Protein AF-A0A2E0LJE9-F1 (afdb_monomer)

Secondary structure (DSSP, 8-state):
-------------------------PPPHHHHHHHHHHHHHHHHHHHHHHHHHHTT---SS-HHHHHHHHHHHHHHHHTTT--HHHHHHHHHHHHHHHHHHHHHHHHHSTTPPP-TTSSSPPHHHHHHHHHHHHHHH-TTTTGGGTTSSSS-HHHHTTHHHHHHHHHHHHHHHHHHHSPPTT--S-S------PPPPP-------

Mean predicted aligned error: 11.81 Å

Foldseek 3Di:
DDDDDDDDDDDDDDPPPPPPPPPPPDDDPLRVLLVVLQVQLVVQLVVLVVLCVVVVPDDPDQSSVLSNLRSLLVVCVVVDPDAPVVLVSSLCSNQVVLVVCVVCVCVVVVNDDDPCPDSDHRSLVSQLLSVLLSCLSPVPRVVVVECDPSHDPVSNVCSVVSNVVSNVVSVVSCVPPNDDDPDPPPDDDDDDDDDDDDPPPPPDD

Nearest PDB structures (foldseek):
  9c7v-assembly1_C  TM=4.597E-01  e=8.910E-01  Homo sapiens

Radius of gyration: 24.96 Å; Cα contacts (8 Å, |Δi|>4): 137; chains: 1; bounding box: 80×53×62 Å

pLDDT: mean 83.07, std 18.63, range [36.03, 98.62]

Structure (mmCIF, N/CA/C/O backbone):
data_AF-A0A2E0LJE9-F1
#
_entry.id   AF-A0A2E0LJE9-F1
#
loop_
_atom_site.group_PDB
_atom_site.id
_atom_site.type_symbol
_atom_site.label_atom_id
_atom_site.label_alt_id
_atom_site.label_comp_id
_atom_site.label_asym_id
_atom_site.label_entity_id
_atom_site.label_seq_id
_atom_site.pdbx_PDB_ins_code
_atom_site.Cartn_x
_atom_site.Cartn_y
_atom_site.Cartn_z
_atom_site.occupancy
_atom_site.B_iso_or_equiv
_atom_site.auth_seq_id
_atom_site.auth_comp_id
_atom_site.auth_asym_id
_atom_site.auth_atom_id
_atom_site.pdbx_PDB_model_num
ATOM 1 N N . MET A 1 1 ? 53.745 -26.396 -33.686 1.00 37.09 1 MET A N 1
ATOM 2 C CA . MET A 1 1 ? 55.173 -26.706 -33.452 1.00 37.09 1 MET A CA 1
ATOM 3 C C . MET A 1 1 ? 55.672 -25.819 -32.311 1.00 37.09 1 MET A C 1
ATOM 5 O O . MET A 1 1 ? 55.373 -24.635 -32.319 1.00 37.09 1 MET A O 1
ATOM 9 N N . ARG A 1 2 ? 56.284 -26.448 -31.297 1.00 50.47 2 ARG A N 1
ATOM 10 C CA . ARG A 1 2 ? 56.885 -25.925 -30.036 1.00 50.47 2 ARG A CA 1
ATOM 11 C C . ARG A 1 2 ? 58.166 -25.090 -30.310 1.00 50.47 2 ARG A C 1
ATOM 13 O O . ARG A 1 2 ? 58.640 -25.247 -31.435 1.00 50.47 2 ARG A O 1
ATOM 20 N N . PRO A 1 3 ? 58.759 -24.278 -29.384 1.00 50.62 3 PRO A N 1
ATOM 21 C CA . PRO A 1 3 ? 59.095 -24.585 -27.958 1.00 50.62 3 PRO A CA 1
ATOM 22 C C . PRO A 1 3 ? 58.837 -23.440 -26.927 1.00 50.62 3 PRO A C 1
ATOM 24 O O . PRO A 1 3 ? 58.724 -22.286 -27.308 1.00 50.62 3 PRO A O 1
ATOM 27 N N . GLN A 1 4 ? 58.481 -23.695 -25.650 1.00 53.03 4 GLN A N 1
ATOM 28 C CA . GLN A 1 4 ? 59.301 -24.081 -24.461 1.00 53.03 4 GLN A CA 1
ATOM 29 C C . GLN A 1 4 ? 60.416 -23.054 -24.145 1.00 53.03 4 GLN A C 1
ATOM 31 O O . GLN A 1 4 ? 61.220 -22.765 -25.021 1.00 53.03 4 GLN A O 1
ATOM 36 N N . THR A 1 5 ? 60.540 -22.437 -22.954 1.00 44.09 5 THR A N 1
ATOM 37 C CA . THR A 1 5 ? 61.054 -22.992 -21.664 1.00 44.09 5 THR A CA 1
ATOM 38 C C . THR A 1 5 ? 60.962 -21.853 -20.604 1.00 44.09 5 THR A C 1
ATOM 40 O O . THR A 1 5 ? 61.385 -20.746 -20.911 1.00 44.09 5 THR A O 1
ATOM 43 N N . LEU A 1 6 ? 60.185 -21.922 -19.510 1.00 42.50 6 LEU A N 1
ATOM 44 C CA . LEU A 1 6 ? 60.464 -22.470 -18.159 1.00 42.50 6 LEU A CA 1
ATOM 45 C C . LEU A 1 6 ? 61.710 -21.891 -17.438 1.00 42.50 6 LEU A C 1
ATOM 47 O O . LEU A 1 6 ? 62.807 -22.217 -17.868 1.00 42.50 6 LEU A O 1
ATOM 51 N N . LEU A 1 7 ? 61.544 -21.149 -16.319 1.00 40.12 7 LEU A N 1
ATOM 52 C CA . LEU A 1 7 ? 62.205 -21.400 -15.005 1.00 40.12 7 LEU A CA 1
ATOM 53 C C . LEU A 1 7 ? 61.814 -20.355 -13.917 1.00 40.12 7 LEU A C 1
ATOM 55 O O . LEU A 1 7 ? 62.112 -19.178 -14.060 1.00 40.12 7 LEU A O 1
ATOM 59 N N . ILE A 1 8 ? 61.028 -20.768 -12.906 1.00 37.38 8 ILE A N 1
ATOM 60 C CA . ILE A 1 8 ? 61.364 -20.925 -11.459 1.00 37.38 8 ILE A CA 1
ATOM 61 C C . ILE A 1 8 ? 61.384 -19.612 -10.644 1.00 37.38 8 ILE A C 1
ATOM 63 O O . ILE A 1 8 ? 62.218 -18.744 -10.846 1.00 37.38 8 ILE A O 1
ATOM 67 N N . LEU A 1 9 ? 60.359 -19.371 -9.814 1.00 38.16 9 LEU A N 1
ATOM 68 C CA . LEU A 1 9 ? 60.212 -19.780 -8.396 1.00 38.16 9 LEU A CA 1
ATOM 69 C C . LEU A 1 9 ? 61.095 -18.952 -7.440 1.00 38.16 9 LEU A C 1
ATOM 71 O O . LEU A 1 9 ? 62.263 -19.263 -7.228 1.00 38.16 9 LEU A O 1
ATOM 75 N N . VAL A 1 10 ? 60.492 -17.958 -6.782 1.00 43.00 10 VAL A N 1
ATOM 76 C CA . VAL A 1 10 ? 60.994 -17.418 -5.511 1.00 43.00 10 VAL A CA 1
ATOM 77 C C . VAL A 1 10 ? 59.891 -17.557 -4.463 1.00 43.00 10 VAL A C 1
ATOM 79 O O . VAL A 1 10 ? 58.876 -16.870 -4.491 1.00 43.00 10 VAL A O 1
ATOM 82 N N . LEU A 1 11 ? 60.116 -18.562 -3.619 1.00 36.03 11 LEU A N 1
ATOM 83 C CA . LEU A 1 11 ? 59.735 -18.759 -2.222 1.00 36.03 11 LEU A CA 1
ATOM 84 C C . LEU A 1 11 ? 58.616 -17.886 -1.617 1.00 36.03 11 LEU A C 1
ATOM 86 O O . LEU A 1 11 ? 58.816 -16.724 -1.276 1.00 36.03 11 LEU A O 1
ATOM 90 N N . MET A 1 12 ? 57.511 -18.558 -1.279 1.00 45.19 12 MET A N 1
ATOM 91 C CA . MET A 1 12 ? 56.758 -18.310 -0.043 1.00 45.19 12 MET A CA 1
ATOM 92 C C . MET A 1 12 ? 57.635 -18.698 1.162 1.00 45.19 12 MET A C 1
ATOM 94 O O . MET A 1 12 ? 58.250 -19.767 1.143 1.00 45.19 12 MET A O 1
ATOM 98 N N . PRO A 1 13 ? 57.668 -17.879 2.223 1.00 43.94 13 PRO A N 1
ATOM 99 C CA . PRO A 1 13 ? 56.939 -18.302 3.416 1.00 43.94 13 PRO A CA 1
ATOM 100 C C . PRO A 1 13 ? 56.217 -17.127 4.086 1.00 43.94 13 PRO A C 1
ATOM 102 O O . PRO A 1 13 ? 56.804 -16.093 4.389 1.00 43.94 13 PRO A O 1
ATOM 105 N N . GLY A 1 14 ? 54.925 -17.304 4.346 1.00 41.44 14 GLY A N 1
ATOM 106 C CA . GLY A 1 14 ? 54.122 -16.288 5.017 1.00 41.44 14 GLY A CA 1
ATOM 107 C C . GLY A 1 14 ? 52.651 -16.655 5.132 1.00 41.44 14 GLY A C 1
ATOM 108 O O . GLY A 1 14 ? 51.792 -15.805 4.938 1.00 41.44 14 GLY A O 1
ATOM 109 N N . LEU A 1 15 ? 52.349 -17.920 5.442 1.00 49.88 15 LEU A N 1
ATOM 110 C CA . LEU A 1 15 ? 51.082 -18.289 6.074 1.00 49.88 15 LEU A CA 1
ATOM 111 C C . LEU A 1 15 ? 51.067 -17.665 7.477 1.00 49.88 15 LEU A C 1
ATOM 113 O O . LEU A 1 15 ? 51.380 -18.309 8.470 1.00 49.88 15 LEU A O 1
ATOM 117 N N . ALA A 1 16 ? 50.716 -16.387 7.542 1.00 41.59 16 ALA A N 1
ATOM 118 C CA . ALA A 1 16 ? 50.002 -15.839 8.675 1.00 41.59 16 ALA A CA 1
ATOM 119 C C . ALA A 1 16 ? 48.606 -15.529 8.153 1.00 41.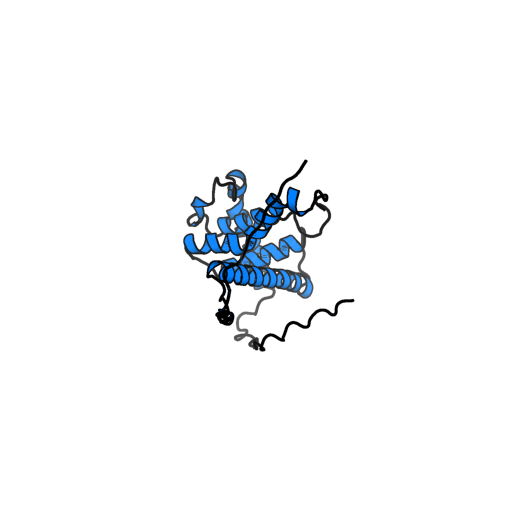59 16 ALA A C 1
ATOM 121 O O . ALA A 1 16 ? 48.376 -14.558 7.433 1.00 41.59 16 ALA A O 1
ATOM 122 N N . LEU A 1 17 ? 47.705 -16.450 8.479 1.00 52.62 17 LEU A N 1
ATOM 123 C CA . LEU A 1 17 ? 46.266 -16.293 8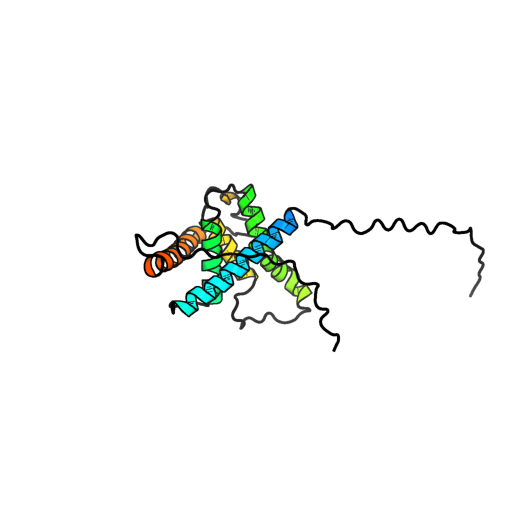.443 1.00 52.62 17 LEU A CA 1
ATOM 124 C C . LEU A 1 17 ? 45.913 -14.998 9.194 1.00 52.62 17 LEU A C 1
ATOM 126 O O . LEU A 1 17 ? 45.679 -14.988 10.395 1.00 52.62 17 LEU A O 1
ATOM 130 N N . GLY A 1 18 ? 45.895 -13.892 8.464 1.00 45.00 18 GLY A N 1
ATOM 131 C CA . GLY A 1 18 ? 45.131 -12.701 8.792 1.00 45.00 18 GLY A CA 1
ATOM 132 C C . GLY A 1 18 ? 43.748 -12.792 8.160 1.00 45.00 18 GLY A C 1
ATOM 133 O O . GLY A 1 18 ? 43.239 -11.792 7.671 1.00 45.00 18 GLY A O 1
ATOM 134 N N . ALA A 1 19 ? 43.151 -13.991 8.127 1.00 47.50 19 ALA A N 1
ATOM 135 C CA . ALA A 1 19 ? 41.704 -14.096 8.101 1.00 47.50 19 ALA A CA 1
ATOM 136 C C . ALA A 1 19 ? 41.249 -13.461 9.412 1.00 47.50 19 ALA A C 1
ATOM 138 O O . ALA A 1 19 ? 41.228 -14.113 10.457 1.00 47.50 19 ALA A O 1
ATOM 139 N N . GLN A 1 20 ? 40.997 -12.150 9.376 1.00 48.66 20 GLN A N 1
ATOM 140 C CA . GLN A 1 20 ? 40.268 -11.517 10.455 1.00 48.66 20 GLN A CA 1
ATOM 141 C C . GLN A 1 20 ? 39.000 -12.356 10.628 1.00 48.66 20 GLN A C 1
ATOM 143 O O . GLN A 1 20 ? 38.322 -12.617 9.627 1.00 48.66 20 GLN A O 1
ATOM 148 N N . PRO A 1 21 ? 38.714 -12.857 11.843 1.00 44.97 21 PRO A N 1
ATOM 149 C CA . PRO A 1 21 ? 37.452 -13.524 12.089 1.00 44.97 21 PRO A CA 1
ATOM 150 C C . PRO A 1 21 ? 36.374 -12.570 11.609 1.00 44.97 21 PRO A C 1
ATOM 152 O O . PRO A 1 21 ? 36.432 -11.384 11.937 1.00 44.97 21 PRO A O 1
ATOM 155 N N . SER A 1 22 ? 35.472 -13.084 10.775 1.00 50.78 22 SER A N 1
ATOM 156 C CA . SER A 1 22 ? 34.300 -12.390 10.271 1.00 50.78 22 SER A CA 1
ATOM 157 C C . SER A 1 22 ? 33.642 -11.648 11.429 1.00 50.78 22 SER A C 1
ATOM 159 O O . SER A 1 22 ? 32.880 -12.228 12.202 1.00 50.78 22 SER A O 1
ATOM 161 N N . GLY A 1 23 ? 33.982 -10.368 11.589 1.00 46.94 23 GLY A N 1
ATOM 162 C CA . GLY A 1 23 ? 33.200 -9.465 12.403 1.00 46.94 23 GLY A CA 1
ATOM 163 C C . GLY A 1 23 ? 31.848 -9.468 11.729 1.00 46.94 23 GLY A C 1
ATOM 164 O O . GLY A 1 23 ? 31.786 -9.243 10.523 1.00 46.94 23 GLY A O 1
ATOM 165 N N . THR A 1 24 ? 30.804 -9.847 12.458 1.00 53.25 24 THR A N 1
ATOM 166 C CA . THR A 1 24 ? 29.419 -9.816 11.991 1.00 53.25 24 THR A CA 1
ATOM 167 C C . THR A 1 24 ? 29.204 -8.530 11.198 1.00 53.25 24 THR A C 1
ATOM 169 O O . THR A 1 24 ? 29.126 -7.457 11.800 1.00 53.25 24 THR A O 1
ATOM 172 N N . ALA A 1 25 ? 29.194 -8.609 9.866 1.00 61.25 25 ALA A N 1
ATOM 173 C CA . ALA A 1 25 ? 28.887 -7.457 9.043 1.00 61.25 25 ALA A CA 1
ATOM 174 C C . ALA A 1 25 ? 27.417 -7.168 9.329 1.00 61.25 25 ALA A C 1
ATOM 176 O O . ALA A 1 25 ? 26.533 -7.909 8.900 1.00 61.25 25 ALA A O 1
ATOM 177 N N . GLY A 1 26 ? 27.171 -6.190 10.200 1.00 80.25 26 GLY A N 1
ATOM 178 C CA . GLY A 1 26 ? 25.824 -5.731 10.480 1.00 80.25 26 GLY A CA 1
ATOM 179 C C . GLY A 1 26 ? 25.177 -5.277 9.176 1.00 80.25 26 GLY A C 1
ATOM 180 O O . GLY A 1 26 ? 25.866 -4.813 8.269 1.00 80.25 26 GLY A O 1
ATOM 181 N N . LEU A 1 27 ? 23.857 -5.419 9.095 1.00 88.31 27 LEU A N 1
ATOM 182 C CA . LEU A 1 27 ? 23.078 -4.921 7.965 1.00 88.31 27 LEU A CA 1
ATOM 183 C C . LEU A 1 27 ? 23.357 -3.427 7.755 1.00 88.31 27 LEU A C 1
ATOM 185 O O . LEU A 1 27 ? 23.380 -2.651 8.716 1.00 88.31 27 LEU A O 1
ATOM 189 N N . THR A 1 28 ? 23.506 -3.011 6.501 1.00 94.75 28 THR A N 1
ATOM 190 C CA . THR A 1 28 ? 23.449 -1.597 6.124 1.00 94.75 28 THR A CA 1
ATOM 191 C C . THR A 1 28 ? 22.084 -1.005 6.489 1.00 94.75 28 THR A C 1
ATOM 193 O O . THR A 1 28 ? 21.098 -1.718 6.687 1.00 94.75 28 THR A O 1
ATOM 196 N N . ALA A 1 29 ? 21.990 0.327 6.553 1.00 91.06 29 ALA A N 1
ATOM 197 C CA . ALA A 1 29 ? 20.714 0.996 6.814 1.00 91.06 29 ALA A CA 1
ATOM 198 C C . ALA A 1 29 ? 19.638 0.626 5.773 1.00 91.06 29 ALA A C 1
ATOM 200 O O . ALA A 1 29 ? 18.480 0.430 6.139 1.00 91.06 29 ALA A O 1
ATOM 201 N N . GLY A 1 30 ? 20.034 0.476 4.503 1.00 92.56 30 GLY A N 1
ATOM 202 C CA . GLY A 1 30 ? 19.148 0.056 3.416 1.00 92.56 30 GLY A CA 1
ATOM 203 C C . GLY A 1 30 ? 18.658 -1.382 3.578 1.00 92.56 30 GLY A C 1
ATOM 204 O O . GLY A 1 30 ? 17.455 -1.617 3.544 1.00 92.56 30 GLY A O 1
ATOM 205 N N . GLU A 1 31 ? 19.554 -2.335 3.848 1.00 93.12 31 GLU A N 1
ATOM 206 C CA . GLU A 1 31 ? 19.175 -3.739 4.083 1.00 93.12 31 GLU A CA 1
ATOM 207 C C . GLU A 1 31 ? 18.283 -3.885 5.321 1.00 93.12 31 GLU A C 1
ATOM 209 O O . GLU A 1 31 ? 17.298 -4.621 5.312 1.00 93.12 31 GLU A O 1
ATOM 214 N N . ALA A 1 32 ? 18.587 -3.147 6.390 1.00 93.81 32 ALA A N 1
ATOM 215 C CA . ALA A 1 32 ? 17.768 -3.145 7.592 1.00 93.81 32 ALA A CA 1
ATOM 216 C C . ALA A 1 32 ? 16.382 -2.522 7.357 1.00 93.81 32 ALA A C 1
ATOM 218 O O . ALA A 1 32 ? 15.420 -2.946 8.000 1.00 93.81 32 ALA A O 1
ATOM 219 N N . LEU A 1 33 ? 16.268 -1.518 6.479 1.00 94.38 33 LEU A N 1
ATOM 220 C CA . LEU A 1 33 ? 14.984 -0.947 6.069 1.00 94.38 33 LEU A CA 1
ATOM 221 C C . LEU A 1 33 ? 14.199 -1.942 5.211 1.00 94.38 33 LEU A C 1
ATOM 223 O O . LEU A 1 33 ? 13.040 -2.195 5.522 1.00 94.38 33 LEU A O 1
ATOM 227 N N . PHE A 1 34 ? 14.839 -2.541 4.204 1.00 94.50 34 PHE A N 1
ATOM 228 C CA . PHE A 1 34 ? 14.251 -3.563 3.337 1.00 94.50 34 PHE A CA 1
ATOM 229 C C . PHE A 1 34 ? 13.677 -4.727 4.146 1.00 94.50 34 PHE A C 1
ATOM 231 O O . PHE A 1 34 ? 12.492 -5.033 4.031 1.00 94.50 34 PHE A O 1
ATOM 238 N N . LEU A 1 35 ? 14.482 -5.323 5.030 1.00 95.06 35 LEU A N 1
ATOM 239 C CA . LEU A 1 35 ? 14.048 -6.452 5.850 1.00 95.06 35 LEU A CA 1
ATOM 240 C C . LEU A 1 35 ? 12.878 -6.078 6.761 1.00 95.06 35 LEU A C 1
ATOM 242 O O . LEU A 1 35 ? 11.899 -6.812 6.831 1.00 95.06 35 LEU A O 1
ATOM 246 N N . ARG A 1 36 ? 12.942 -4.928 7.444 1.00 94.44 36 ARG A N 1
ATOM 247 C CA . ARG A 1 36 ? 11.844 -4.490 8.319 1.00 94.44 36 ARG A CA 1
ATOM 248 C C . ARG A 1 36 ? 10.569 -4.200 7.538 1.00 94.44 36 ARG A C 1
ATOM 250 O O . ARG A 1 36 ? 9.504 -4.591 7.996 1.00 94.44 36 ARG A O 1
ATOM 257 N N . ALA A 1 37 ? 10.678 -3.509 6.407 1.00 95.50 37 ALA A N 1
ATOM 258 C CA . ALA A 1 37 ? 9.537 -3.128 5.588 1.00 95.50 37 ALA A CA 1
ATOM 259 C C . ALA A 1 37 ? 8.822 -4.358 5.013 1.00 95.50 37 ALA A C 1
ATOM 261 O O . ALA A 1 37 ? 7.604 -4.439 5.131 1.00 95.50 37 ALA A O 1
ATOM 262 N N . ASN A 1 38 ? 9.570 -5.331 4.483 1.00 95.69 38 ASN A N 1
ATOM 263 C CA . ASN A 1 38 ? 8.998 -6.568 3.944 1.00 95.69 38 ASN A CA 1
ATOM 264 C C . ASN A 1 38 ? 8.419 -7.460 5.037 1.00 95.69 38 ASN A C 1
ATOM 266 O O . ASN A 1 38 ? 7.297 -7.926 4.898 1.00 95.69 38 ASN A O 1
ATOM 270 N N . VAL A 1 39 ? 9.125 -7.649 6.158 1.00 96.31 39 VAL A N 1
ATOM 271 C CA . VAL A 1 39 ? 8.582 -8.427 7.285 1.00 96.31 39 VAL A CA 1
ATOM 272 C C . VAL A 1 39 ? 7.303 -7.787 7.822 1.00 96.31 39 VAL A C 1
ATOM 274 O O . VAL A 1 39 ? 6.347 -8.495 8.123 1.00 96.31 39 VAL A O 1
ATOM 277 N N . GLU A 1 40 ? 7.264 -6.458 7.934 1.00 96.19 40 GLU A N 1
ATOM 278 C CA . GLU A 1 40 ? 6.063 -5.735 8.352 1.00 96.19 40 GLU A CA 1
ATOM 279 C C . GLU A 1 40 ? 4.923 -5.905 7.339 1.00 96.19 40 GLU A C 1
ATOM 281 O O . GLU A 1 40 ? 3.805 -6.212 7.745 1.00 96.19 40 GLU A O 1
ATOM 286 N N . PHE A 1 41 ? 5.204 -5.752 6.043 1.00 97.44 41 PHE A N 1
ATOM 287 C CA . PHE A 1 41 ? 4.211 -5.929 4.988 1.00 97.44 41 PHE A CA 1
ATOM 288 C C . PHE A 1 41 ? 3.645 -7.352 4.970 1.00 97.44 41 PHE A C 1
ATOM 290 O O . PHE A 1 41 ? 2.434 -7.512 5.082 1.00 97.44 41 PHE A O 1
ATOM 297 N N . THR A 1 42 ? 4.502 -8.377 4.911 1.00 96.81 42 THR A N 1
ATOM 298 C CA . THR A 1 42 ? 4.086 -9.786 4.932 1.00 96.81 42 THR A CA 1
ATOM 299 C C . THR A 1 42 ? 3.276 -10.096 6.182 1.00 96.81 42 THR A C 1
ATOM 301 O O . THR A 1 42 ? 2.203 -10.674 6.082 1.00 96.81 42 THR A O 1
ATOM 304 N N . LEU A 1 43 ? 3.725 -9.656 7.362 1.00 97.44 43 LEU A N 1
ATOM 305 C CA . LEU A 1 43 ? 2.974 -9.880 8.595 1.00 97.44 43 LEU A CA 1
ATOM 306 C C . LEU A 1 43 ? 1.568 -9.275 8.523 1.00 97.44 43 LEU A C 1
ATOM 308 O O . LEU A 1 43 ? 0.604 -9.923 8.920 1.00 97.44 43 LEU A O 1
ATOM 312 N N . PHE A 1 44 ? 1.440 -8.038 8.042 1.00 97.94 44 PHE A N 1
ATOM 313 C CA . PHE A 1 44 ? 0.130 -7.406 7.923 1.00 97.94 44 PHE A CA 1
ATOM 314 C C . PHE A 1 44 ? -0.724 -7.982 6.790 1.00 97.94 44 PHE A C 1
ATOM 316 O O . PHE A 1 44 ? -1.946 -7.937 6.899 1.00 97.94 44 PHE A O 1
ATOM 323 N N . HIS A 1 45 ? -0.113 -8.524 5.738 1.00 98.12 45 HIS A N 1
ATOM 324 C CA . HIS A 1 45 ? -0.802 -9.240 4.668 1.00 98.12 45 HIS A CA 1
ATOM 325 C C . HIS A 1 45 ? -1.421 -10.539 5.206 1.00 98.12 45 HIS A C 1
ATOM 327 O O . HIS A 1 45 ? -2.630 -10.726 5.104 1.00 98.12 45 HIS A O 1
ATOM 333 N N . GLU A 1 46 ? -0.641 -11.358 5.917 1.00 98.00 46 GLU A N 1
ATOM 334 C CA . GLU A 1 46 ? -1.154 -12.572 6.570 1.00 98.00 46 GLU A CA 1
ATOM 335 C C . GLU A 1 46 ? -2.184 -12.250 7.663 1.00 98.00 46 GLU A C 1
ATOM 337 O O . GLU A 1 46 ? -3.183 -12.951 7.827 1.00 98.00 46 GLU A O 1
ATOM 342 N N . LEU A 1 47 ? -1.998 -11.144 8.391 1.00 96.69 47 LEU A N 1
ATOM 343 C CA . LEU A 1 47 ? -3.019 -10.648 9.314 1.00 96.69 47 LEU A CA 1
ATOM 344 C C . LEU A 1 47 ? -4.294 -10.225 8.570 1.00 96.69 47 LEU A C 1
ATOM 346 O O . LEU A 1 47 ? -5.386 -10.378 9.105 1.00 96.69 47 LEU A O 1
ATOM 350 N N . GLY A 1 48 ? -4.164 -9.697 7.354 1.00 97.44 48 GLY A N 1
ATOM 351 C CA . GLY A 1 48 ? -5.281 -9.398 6.465 1.00 97.44 48 GLY A CA 1
ATOM 352 C C . GLY A 1 48 ? -6.103 -10.646 6.157 1.00 97.44 48 GLY A C 1
ATOM 353 O O . GLY A 1 48 ? -7.313 -10.615 6.364 1.00 97.44 48 GLY A O 1
ATOM 354 N N . HIS A 1 49 ? -5.451 -11.746 5.768 1.00 98.12 49 HIS A N 1
ATOM 355 C CA . HIS A 1 49 ? -6.111 -13.046 5.592 1.00 98.12 49 HIS A CA 1
ATOM 356 C C . HIS A 1 49 ? -6.811 -13.510 6.868 1.00 98.12 49 HIS A C 1
ATOM 358 O O . HIS A 1 49 ? -7.998 -13.820 6.838 1.00 98.12 49 HIS A O 1
ATOM 364 N N . MET A 1 50 ? -6.117 -13.464 8.010 1.00 97.00 50 MET A N 1
ATOM 365 C CA . MET A 1 50 ? -6.702 -13.833 9.303 1.00 97.00 50 MET A CA 1
ATOM 366 C C . MET A 1 50 ? -7.949 -12.996 9.631 1.00 97.00 50 MET A C 1
ATOM 368 O O . MET A 1 50 ? -8.957 -13.534 10.066 1.00 97.00 50 MET A O 1
ATOM 372 N N . VAL A 1 51 ? -7.903 -11.677 9.424 1.00 95.44 51 VAL A N 1
ATOM 373 C CA . VAL A 1 51 ? -9.044 -10.779 9.672 1.00 95.44 51 VAL A CA 1
ATOM 374 C C . VAL A 1 51 ? -10.215 -11.087 8.741 1.00 95.44 51 VAL A C 1
ATOM 376 O O . VAL A 1 51 ? -11.362 -10.987 9.170 1.00 95.44 51 VAL A O 1
ATOM 379 N N . ILE A 1 52 ? -9.944 -11.427 7.479 1.00 96.75 52 ILE A N 1
ATOM 380 C CA . ILE A 1 52 ? -10.979 -11.794 6.509 1.00 96.75 52 ILE A CA 1
ATOM 381 C C . ILE A 1 52 ? -11.654 -13.107 6.918 1.00 96.75 52 ILE A C 1
ATOM 383 O O . ILE A 1 52 ? -12.882 -13.150 6.947 1.00 96.75 52 ILE A O 1
ATOM 387 N N . ASP A 1 53 ? -10.868 -14.127 7.264 1.00 97.06 53 ASP A N 1
ATOM 388 C CA . ASP A 1 53 ? -11.356 -15.464 7.618 1.00 97.06 53 ASP A CA 1
ATOM 389 C C . ASP A 1 53 ? -12.113 -15.465 8.959 1.00 97.06 53 ASP A C 1
ATOM 391 O O . ASP A 1 53 ? -13.286 -15.826 9.011 1.00 97.06 53 ASP A O 1
ATOM 395 N N . GLU A 1 54 ? -11.503 -14.947 10.032 1.00 95.62 54 GLU A N 1
ATOM 396 C CA . GLU A 1 54 ? -12.076 -14.981 11.391 1.00 95.62 54 GLU A CA 1
ATOM 397 C C . GLU A 1 54 ? -13.351 -14.136 11.545 1.00 95.62 54 GLU A C 1
ATOM 399 O O . GLU A 1 54 ? -14.192 -14.417 12.400 1.00 95.62 54 GLU A O 1
ATOM 404 N N . LEU A 1 55 ? -13.496 -13.067 10.753 1.00 95.19 55 LEU A N 1
ATOM 405 C CA . LEU A 1 55 ? -14.675 -12.191 10.786 1.00 95.19 55 LEU A CA 1
ATOM 406 C C . LEU A 1 55 ? -15.657 -12.467 9.641 1.00 95.19 55 LEU A C 1
ATOM 408 O O . LEU A 1 55 ? -16.644 -11.736 9.516 1.00 95.19 55 LEU A O 1
ATOM 412 N N . GLU A 1 56 ? -15.376 -13.474 8.807 1.00 95.94 56 GLU A N 1
ATOM 413 C CA . GLU A 1 56 ? -16.149 -13.837 7.614 1.00 95.94 56 GLU A CA 1
ATOM 414 C C . GLU A 1 56 ? -16.447 -12.617 6.717 1.00 95.94 56 GLU A C 1
ATOM 416 O O . GLU A 1 56 ? -17.581 -12.380 6.280 1.00 95.94 56 GLU A O 1
ATOM 421 N N . LEU A 1 57 ? -15.430 -11.780 6.468 1.00 96.62 57 LEU A N 1
ATOM 422 C CA . LEU A 1 57 ? -15.617 -10.534 5.726 1.00 96.62 57 LEU A CA 1
ATOM 423 C C . LEU A 1 57 ? -15.976 -10.814 4.258 1.00 96.62 57 LEU A C 1
ATOM 425 O O . LEU A 1 57 ? -15.279 -11.570 3.581 1.00 96.62 57 LEU A O 1
ATOM 429 N N . PRO A 1 58 ? -17.004 -10.149 3.699 1.00 94.94 58 PRO A N 1
ATOM 430 C CA . PRO A 1 58 ? -17.314 -10.292 2.285 1.00 94.94 58 PRO A CA 1
ATOM 431 C C . PRO A 1 58 ? -16.219 -9.656 1.415 1.00 94.94 58 PRO A C 1
ATOM 433 O O . PRO A 1 58 ? -15.909 -8.468 1.548 1.00 94.94 58 PRO A O 1
ATOM 436 N N . VAL A 1 59 ? -15.690 -10.427 0.461 1.00 95.31 59 VAL A N 1
ATOM 437 C CA . VAL A 1 59 ? -14.670 -9.987 -0.504 1.00 95.31 59 VAL A CA 1
ATOM 438 C C . VAL A 1 59 ? -15.275 -9.934 -1.912 1.00 95.31 59 VAL A C 1
ATOM 440 O O . VAL A 1 59 ? -15.714 -10.943 -2.452 1.00 95.31 59 VAL A O 1
ATOM 443 N N . LEU A 1 60 ? -15.305 -8.744 -2.525 1.00 89.31 60 LEU A N 1
ATOM 444 C CA . LEU A 1 60 ? -15.864 -8.515 -3.873 1.00 89.31 60 LEU A CA 1
ATOM 445 C C . LEU A 1 60 ? -14.799 -8.533 -4.999 1.00 89.31 60 LEU A C 1
ATOM 447 O O . LEU A 1 60 ? -15.084 -8.126 -6.123 1.00 89.31 60 LEU A O 1
ATOM 451 N N . GLY A 1 61 ? -13.578 -8.985 -4.698 1.00 89.62 61 GLY A N 1
ATOM 452 C CA . GLY A 1 61 ? -12.427 -9.089 -5.608 1.00 89.62 61 GLY A CA 1
ATOM 453 C C . GLY A 1 61 ? -11.563 -10.312 -5.273 1.00 89.62 61 GLY A C 1
ATOM 454 O O . GLY A 1 61 ? -12.098 -11.308 -4.793 1.00 89.62 61 GLY A O 1
ATOM 455 N N . THR A 1 62 ? -10.245 -10.256 -5.497 1.00 93.06 62 THR A N 1
ATOM 456 C CA . THR A 1 62 ? -9.345 -11.294 -4.960 1.00 93.06 62 THR A CA 1
ATOM 457 C C . THR A 1 62 ? -9.058 -11.022 -3.483 1.00 93.06 62 THR A C 1
ATOM 459 O O . THR A 1 62 ? -8.970 -9.869 -3.052 1.00 93.06 62 THR A O 1
ATOM 462 N N . GLU A 1 63 ? -8.936 -12.087 -2.694 1.00 96.38 63 GLU A N 1
ATOM 463 C CA . GLU A 1 63 ? -8.599 -11.982 -1.271 1.00 96.38 63 GLU A CA 1
ATOM 464 C C . GLU A 1 63 ? -7.199 -11.395 -1.068 1.00 96.38 63 GLU A C 1
ATOM 466 O O . GLU A 1 63 ? -7.014 -10.528 -0.223 1.00 96.38 63 GLU A O 1
ATOM 471 N N . GLU A 1 64 ? -6.255 -11.769 -1.932 1.00 96.81 64 GLU A N 1
ATOM 472 C CA . GLU A 1 64 ? -4.884 -11.244 -1.963 1.00 96.81 64 GLU A CA 1
ATOM 473 C C . GLU A 1 64 ? -4.844 -9.715 -2.101 1.00 96.81 64 GLU A C 1
ATOM 475 O O . GLU A 1 64 ? -4.135 -9.019 -1.378 1.00 96.81 64 GLU A O 1
ATOM 480 N N . ASP A 1 65 ? -5.674 -9.163 -2.990 1.00 95.88 65 ASP A N 1
ATOM 481 C CA . ASP A 1 65 ? -5.826 -7.718 -3.171 1.00 95.88 65 ASP A CA 1
ATOM 482 C C . ASP A 1 65 ? -6.391 -7.034 -1.917 1.00 95.88 65 ASP A C 1
ATOM 484 O O . ASP A 1 65 ? -6.072 -5.878 -1.618 1.00 95.88 65 ASP A O 1
ATOM 488 N N . ALA A 1 66 ? -7.315 -7.706 -1.225 1.00 96.94 66 ALA A N 1
ATOM 489 C CA . ALA A 1 66 ? -7.900 -7.207 0.010 1.00 96.94 66 ALA A CA 1
ATOM 490 C C . ALA A 1 66 ? -6.864 -7.234 1.145 1.00 96.94 66 ALA A C 1
ATOM 492 O O . ALA A 1 66 ? -6.728 -6.229 1.847 1.00 96.94 66 ALA A O 1
ATOM 493 N N . ALA A 1 67 ? -6.091 -8.316 1.263 1.00 97.88 67 ALA A N 1
ATOM 494 C CA . ALA A 1 67 ? -4.991 -8.467 2.211 1.00 97.88 67 ALA A CA 1
ATOM 495 C C . ALA A 1 67 ? -3.894 -7.408 1.991 1.00 97.88 67 ALA A C 1
ATOM 497 O O . ALA A 1 67 ? -3.541 -6.693 2.932 1.00 97.88 67 ALA A O 1
ATOM 498 N N . ASP A 1 68 ? -3.446 -7.195 0.748 1.00 97.62 68 ASP A N 1
ATOM 499 C CA . ASP A 1 68 ? -2.489 -6.136 0.390 1.00 97.62 68 ASP A CA 1
ATOM 500 C C . ASP A 1 68 ? -3.010 -4.742 0.791 1.00 97.62 68 ASP A C 1
ATOM 502 O O . ASP A 1 68 ? -2.287 -3.934 1.383 1.00 97.62 68 ASP A O 1
ATOM 506 N N . ARG A 1 69 ? -4.291 -4.446 0.520 1.00 97.56 69 ARG A N 1
ATOM 507 C CA . ARG A 1 69 ? -4.916 -3.163 0.895 1.00 97.56 69 ARG A CA 1
ATOM 508 C C . ARG A 1 69 ? -5.000 -2.992 2.410 1.00 97.56 69 ARG A C 1
ATOM 510 O O . ARG A 1 69 ? -4.706 -1.900 2.898 1.00 97.56 69 ARG A O 1
ATOM 517 N N . ILE A 1 70 ? -5.377 -4.033 3.154 1.00 97.56 70 ILE A N 1
ATOM 518 C CA . ILE A 1 70 ? -5.381 -4.007 4.624 1.00 97.56 70 ILE A CA 1
ATOM 519 C C . ILE A 1 70 ? -3.971 -3.700 5.134 1.00 97.56 70 ILE A C 1
ATOM 521 O O . ILE A 1 70 ? -3.805 -2.785 5.948 1.00 97.56 70 ILE A O 1
ATOM 525 N N . ALA A 1 71 ? -2.960 -4.388 4.601 1.00 97.94 71 ALA A N 1
ATOM 526 C CA . ALA A 1 71 ? -1.577 -4.227 5.015 1.00 97.94 71 ALA A CA 1
ATOM 527 C C . ALA A 1 71 ? -1.050 -2.811 4.779 1.00 97.94 71 ALA A C 1
ATOM 529 O O . ALA A 1 71 ? -0.587 -2.149 5.713 1.00 97.94 71 ALA A O 1
ATOM 530 N N . VAL A 1 72 ? -1.195 -2.295 3.557 1.00 97.81 72 VAL A N 1
ATOM 531 C CA . VAL A 1 72 ? -0.724 -0.948 3.209 1.00 97.81 72 VAL A CA 1
ATOM 532 C C . VAL A 1 72 ? -1.436 0.119 4.033 1.00 97.81 72 VAL A C 1
ATOM 534 O O . VAL A 1 72 ? -0.783 1.032 4.539 1.00 97.81 72 VAL A O 1
ATOM 537 N N . ILE A 1 73 ? -2.754 0.012 4.231 1.00 97.94 73 ILE A N 1
ATOM 538 C CA . ILE A 1 73 ? -3.486 0.976 5.061 1.00 97.94 73 ILE A CA 1
ATOM 539 C C . ILE A 1 73 ? -3.008 0.923 6.517 1.00 97.94 73 ILE A C 1
ATOM 541 O O . ILE A 1 73 ? -2.767 1.980 7.103 1.00 97.94 73 ILE A O 1
ATOM 545 N N . ALA A 1 74 ? -2.821 -0.264 7.100 1.00 95.50 74 ALA A N 1
ATOM 546 C CA . ALA A 1 74 ? -2.306 -0.401 8.461 1.00 95.50 74 ALA A CA 1
ATOM 547 C C . ALA A 1 74 ? -0.915 0.239 8.610 1.00 95.50 74 ALA A C 1
ATOM 549 O O . ALA A 1 74 ? -0.677 1.014 9.543 1.00 95.50 74 ALA A O 1
ATOM 550 N N . MET A 1 75 ? -0.012 -0.011 7.659 1.00 95.94 75 MET A N 1
ATOM 551 C CA . MET A 1 75 ? 1.331 0.571 7.656 1.00 95.94 75 MET A CA 1
ATOM 552 C C . MET A 1 75 ? 1.307 2.096 7.468 1.00 95.94 75 MET A C 1
ATOM 554 O O . MET A 1 75 ? 2.015 2.810 8.181 1.00 95.94 75 MET A O 1
ATOM 558 N N . LEU A 1 76 ? 0.460 2.619 6.575 1.00 95.94 76 LEU A N 1
ATOM 559 C CA . LEU A 1 76 ? 0.290 4.061 6.358 1.00 95.94 76 LEU A CA 1
ATOM 560 C C . LEU A 1 76 ? -0.252 4.772 7.603 1.00 95.94 76 LEU A C 1
ATOM 562 O O . LEU A 1 76 ? 0.229 5.848 7.959 1.00 95.94 76 LEU A O 1
ATOM 566 N N . LEU A 1 77 ? -1.207 4.167 8.317 1.00 91.56 77 LEU A N 1
ATOM 567 C 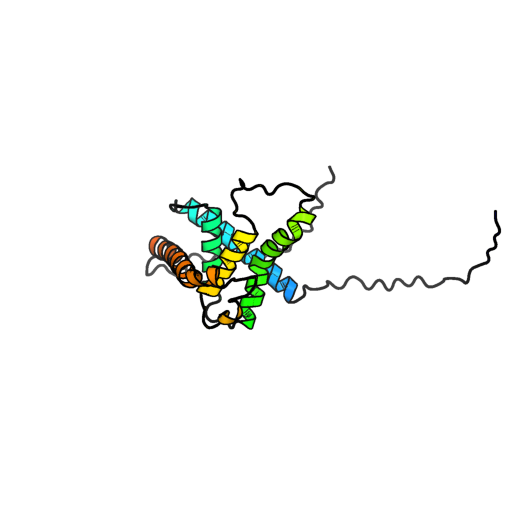CA . LEU A 1 77 ? -1.737 4.731 9.563 1.00 91.56 77 LEU A CA 1
ATOM 568 C C . LEU A 1 77 ? -0.652 4.874 10.642 1.00 91.56 77 LEU A C 1
ATOM 570 O O . LEU A 1 77 ? -0.684 5.835 11.411 1.00 91.56 77 LEU A O 1
ATOM 574 N N . ARG A 1 78 ? 0.341 3.976 10.662 1.00 88.69 78 ARG A N 1
ATOM 575 C CA . ARG A 1 78 ? 1.504 4.047 11.567 1.00 88.69 78 ARG A CA 1
ATOM 576 C C . ARG A 1 78 ? 2.561 5.066 11.133 1.00 88.69 78 ARG A C 1
ATOM 578 O O . ARG A 1 78 ? 3.420 5.423 11.936 1.00 88.69 78 ARG A O 1
ATOM 585 N N . ARG A 1 79 ? 2.506 5.535 9.885 1.00 89.19 79 ARG A N 1
ATOM 586 C CA . ARG A 1 79 ? 3.484 6.441 9.254 1.00 89.19 79 ARG A CA 1
ATOM 587 C C . ARG A 1 79 ? 2.848 7.762 8.820 1.00 89.19 79 ARG A C 1
ATOM 589 O O . ARG A 1 79 ? 3.297 8.398 7.871 1.00 89.19 79 ARG A O 1
ATOM 596 N N . ARG A 1 80 ? 1.787 8.189 9.504 1.00 82.69 80 ARG A N 1
ATOM 597 C CA . ARG A 1 80 ? 1.076 9.421 9.159 1.00 82.69 80 ARG A CA 1
ATOM 598 C C . ARG A 1 80 ? 1.987 10.646 9.310 1.00 82.69 80 ARG A C 1
ATOM 600 O O . ARG A 1 80 ? 2.686 10.767 10.312 1.00 82.69 80 ARG A O 1
ATOM 607 N N . ALA A 1 81 ? 1.911 11.563 8.342 1.00 83.62 81 ALA A N 1
ATOM 608 C CA . ALA A 1 81 ? 2.624 12.845 8.342 1.00 83.62 81 ALA A CA 1
ATOM 609 C C . ALA A 1 81 ? 4.162 12.724 8.416 1.00 83.62 81 ALA A C 1
ATOM 611 O O . ALA A 1 81 ? 4.823 13.533 9.067 1.00 83.62 81 ALA A O 1
ATOM 612 N N . ARG A 1 82 ? 4.737 11.698 7.772 1.00 91.12 82 ARG A N 1
ATOM 613 C CA . ARG A 1 82 ? 6.1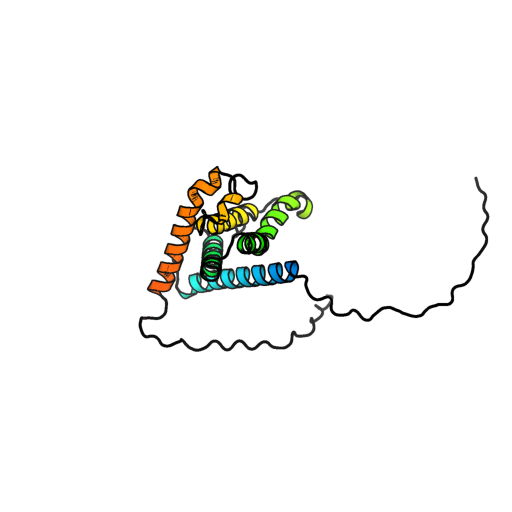89 11.591 7.559 1.00 91.12 82 ARG A CA 1
ATOM 614 C C . ARG A 1 82 ? 6.573 12.300 6.256 1.00 91.12 82 ARG A C 1
ATOM 616 O O . ARG A 1 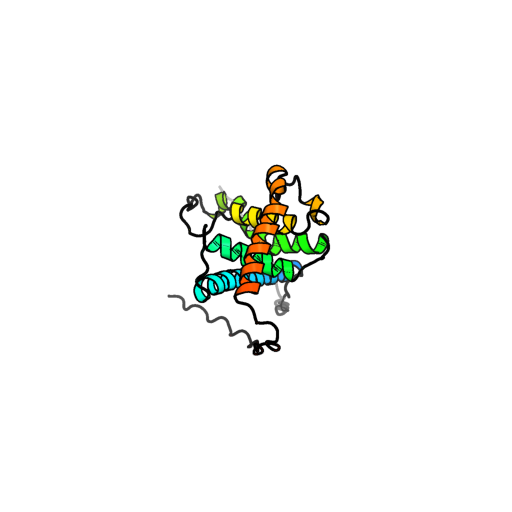82 ? 5.770 12.295 5.324 1.00 91.12 82 ARG A O 1
ATOM 623 N N . PRO A 1 83 ? 7.768 12.902 6.182 1.00 93.12 83 PRO A N 1
ATOM 624 C CA . PRO A 1 83 ? 8.199 13.627 4.995 1.00 93.12 83 PRO A CA 1
ATOM 625 C C . PRO A 1 83 ? 8.545 12.664 3.842 1.00 93.12 83 PRO A C 1
ATOM 627 O O . PRO A 1 83 ? 8.760 11.463 4.055 1.00 93.12 83 PRO A O 1
ATOM 630 N N . ALA A 1 84 ? 8.588 13.181 2.612 1.00 92.75 84 ALA A N 1
ATOM 631 C CA . ALA A 1 84 ? 8.790 12.384 1.399 1.00 92.75 84 ALA A CA 1
ATOM 632 C C . ALA A 1 84 ? 10.109 11.593 1.422 1.00 92.75 84 ALA A C 1
ATOM 634 O O . ALA A 1 84 ? 10.150 10.443 0.984 1.00 92.75 84 ALA A O 1
ATOM 635 N N . GLU A 1 85 ? 11.159 12.170 2.009 1.00 93.75 85 GLU A N 1
ATOM 636 C CA . GLU A 1 85 ? 12.493 11.579 2.149 1.00 93.75 85 GLU A CA 1
ATOM 637 C C . GLU A 1 85 ? 12.493 10.311 3.013 1.00 93.75 85 GLU A C 1
ATOM 639 O O . GLU A 1 85 ? 13.423 9.512 2.936 1.00 93.75 85 GLU A O 1
ATOM 644 N N . GLU A 1 86 ? 11.452 10.099 3.821 1.00 93.69 86 GLU A N 1
ATOM 645 C CA . GLU A 1 86 ? 11.256 8.864 4.579 1.00 93.69 86 GLU A CA 1
ATOM 646 C C . GLU A 1 86 ? 10.276 7.902 3.901 1.00 93.69 86 GLU A C 1
ATOM 648 O O . GLU A 1 86 ? 10.489 6.686 3.916 1.00 93.69 86 GLU A O 1
ATOM 653 N N . ILE A 1 87 ? 9.195 8.426 3.313 1.00 94.69 87 ILE A N 1
ATOM 654 C CA . ILE A 1 87 ? 8.143 7.606 2.700 1.00 94.69 87 ILE A CA 1
ATOM 655 C C . ILE A 1 87 ? 8.619 6.955 1.404 1.00 94.69 87 ILE A C 1
ATOM 657 O O . ILE A 1 87 ? 8.334 5.780 1.188 1.00 94.69 87 ILE A O 1
ATOM 661 N N . ILE A 1 88 ? 9.360 7.674 0.560 1.00 93.75 88 ILE A N 1
ATOM 662 C CA . ILE A 1 88 ? 9.800 7.158 -0.740 1.00 93.75 88 ILE A CA 1
ATOM 663 C C . ILE A 1 88 ? 10.758 5.963 -0.572 1.00 93.75 88 ILE A C 1
ATOM 665 O O . ILE A 1 88 ? 10.477 4.911 -1.149 1.00 93.75 88 ILE A O 1
ATOM 669 N N . PRO A 1 89 ? 11.827 6.024 0.254 1.00 95.50 89 PRO A N 1
ATOM 670 C CA . PRO A 1 89 ? 12.667 4.850 0.500 1.00 95.50 89 PRO A CA 1
ATOM 671 C C . PRO A 1 89 ? 11.899 3.674 1.109 1.00 95.50 89 PRO A C 1
ATOM 673 O O . PRO A 1 89 ? 12.163 2.524 0.765 1.00 95.50 89 PRO A O 1
ATOM 676 N N . TRP A 1 90 ? 10.936 3.943 1.996 1.00 96.06 90 TRP A N 1
ATOM 677 C CA . TRP A 1 90 ? 10.078 2.901 2.558 1.00 96.06 90 TRP A CA 1
ATOM 678 C C . TRP A 1 90 ? 9.174 2.256 1.497 1.00 96.06 90 TRP A C 1
ATOM 680 O O . TRP A 1 90 ? 9.060 1.036 1.476 1.00 96.06 90 TRP A O 1
ATOM 690 N N . LEU A 1 91 ? 8.582 3.037 0.589 1.00 94.88 91 LEU A N 1
ATOM 691 C CA . LEU A 1 91 ? 7.778 2.525 -0.524 1.00 94.88 91 LEU A CA 1
ATOM 692 C C . LEU A 1 91 ? 8.594 1.567 -1.401 1.00 94.88 91 LEU A C 1
ATOM 694 O O . LEU A 1 91 ? 8.140 0.459 -1.682 1.00 94.88 91 LEU A O 1
ATOM 698 N N . PHE A 1 92 ? 9.815 1.956 -1.780 1.00 95.12 92 PHE A N 1
ATOM 699 C CA . PHE A 1 92 ? 10.713 1.067 -2.520 1.00 95.12 92 PHE A CA 1
ATOM 700 C C . PHE A 1 92 ? 11.095 -0.174 -1.718 1.00 95.12 92 PHE A C 1
ATOM 702 O O . PHE A 1 92 ? 11.175 -1.260 -2.283 1.00 95.12 92 PHE A O 1
ATOM 709 N N . ALA A 1 93 ? 11.298 -0.036 -0.409 1.00 96.56 93 ALA A N 1
ATOM 710 C CA . ALA A 1 93 ? 11.571 -1.176 0.451 1.00 96.56 93 ALA A CA 1
ATOM 711 C C . ALA A 1 93 ? 10.393 -2.163 0.498 1.00 96.56 93 ALA A C 1
ATOM 713 O O . ALA A 1 93 ? 10.643 -3.359 0.524 1.00 96.56 93 ALA A O 1
ATOM 714 N N . VAL A 1 94 ? 9.140 -1.690 0.490 1.00 96.00 94 VAL A N 1
ATOM 715 C CA . VAL A 1 94 ? 7.937 -2.544 0.526 1.00 96.00 94 VAL A CA 1
ATOM 716 C C . VAL A 1 94 ? 7.634 -3.199 -0.820 1.00 96.00 94 VAL A C 1
ATOM 718 O O . VAL A 1 94 ? 7.310 -4.377 -0.848 1.00 96.00 94 VAL A O 1
ATOM 721 N N . ALA A 1 95 ? 7.685 -2.442 -1.917 1.00 95.56 95 ALA A N 1
ATOM 722 C CA . ALA A 1 95 ? 7.122 -2.878 -3.199 1.00 95.56 95 ALA A CA 1
ATOM 723 C C . ALA A 1 95 ? 8.150 -2.974 -4.336 1.00 95.56 95 ALA A C 1
ATOM 725 O O . ALA A 1 95 ? 7.849 -3.523 -5.392 1.00 95.56 95 ALA A O 1
ATOM 726 N N . GLY A 1 96 ? 9.358 -2.430 -4.160 1.00 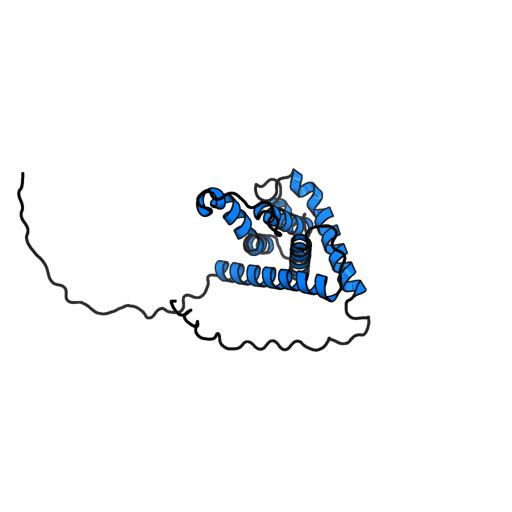93.25 96 GLY A N 1
ATOM 727 C CA . GLY A 1 96 ? 10.353 -2.331 -5.232 1.00 93.25 96 GLY A CA 1
ATOM 728 C C . GLY A 1 96 ? 10.852 -3.683 -5.746 1.00 93.25 96 GLY A C 1
ATOM 729 O O . GLY A 1 96 ? 11.259 -3.772 -6.905 1.00 93.25 96 GLY A O 1
ATOM 730 N N . ASP A 1 97 ? 10.784 -4.733 -4.923 1.00 92.06 97 ASP A N 1
ATOM 731 C CA . ASP A 1 97 ? 11.155 -6.085 -5.350 1.00 92.06 97 ASP A CA 1
ATOM 732 C C . ASP A 1 97 ? 10.191 -6.621 -6.413 1.00 92.06 97 ASP A C 1
ATOM 734 O O . ASP A 1 97 ? 10.648 -7.183 -7.394 1.00 92.06 97 ASP A O 1
ATOM 738 N N . TRP A 1 98 ? 8.891 -6.327 -6.322 1.00 92.50 98 TRP A N 1
ATOM 739 C CA . TRP A 1 98 ? 7.907 -6.725 -7.336 1.00 92.50 98 TRP A CA 1
ATOM 740 C C . TRP A 1 98 ? 8.138 -6.065 -8.694 1.00 92.50 98 TRP A C 1
ATOM 742 O O . TRP A 1 98 ? 8.010 -6.705 -9.736 1.00 92.50 98 TRP A O 1
ATOM 752 N N . TYR A 1 99 ? 8.515 -4.783 -8.692 1.00 91.81 99 TYR A N 1
ATOM 753 C CA . TYR A 1 99 ? 8.922 -4.090 -9.914 1.00 91.81 99 TYR A CA 1
ATOM 754 C C . TYR A 1 99 ? 10.185 -4.727 -10.500 1.00 91.81 99 TYR A C 1
ATOM 756 O O . TYR A 1 99 ? 10.257 -5.036 -11.685 1.00 91.81 99 TYR A O 1
ATOM 764 N N . THR A 1 100 ? 11.175 -4.973 -9.641 1.00 89.62 100 THR A N 1
ATOM 765 C CA . THR A 1 100 ? 12.455 -5.570 -10.031 1.00 89.62 100 THR A CA 1
ATOM 766 C C . THR A 1 100 ? 12.277 -6.993 -10.555 1.00 89.62 100 THR A C 1
ATOM 768 O O . THR A 1 100 ? 12.895 -7.365 -11.548 1.00 89.62 100 THR A O 1
ATOM 771 N N . GLU A 1 101 ? 11.441 -7.800 -9.911 1.00 85.81 101 GLU A N 1
ATOM 772 C CA . GLU A 1 101 ? 11.107 -9.153 -10.337 1.00 85.81 101 GLU A CA 1
ATOM 773 C C . GLU A 1 101 ? 10.413 -9.139 -11.690 1.00 85.81 101 GLU A C 1
ATOM 775 O O . GLU A 1 101 ? 10.786 -9.929 -12.548 1.00 85.81 101 GLU A O 1
ATOM 780 N N . TRP A 1 102 ? 9.470 -8.223 -11.910 1.00 87.06 102 TRP A N 1
ATOM 781 C CA . TRP A 1 102 ? 8.793 -8.090 -13.193 1.00 87.06 102 TRP A CA 1
ATOM 782 C C . TRP A 1 102 ? 9.758 -7.716 -14.325 1.00 87.06 102 TRP A C 1
ATOM 784 O O . TRP A 1 102 ? 9.844 -8.433 -15.321 1.00 87.06 102 TRP A O 1
ATOM 794 N N . GLU A 1 103 ? 10.540 -6.649 -14.146 1.00 85.12 103 GLU A N 1
ATOM 795 C CA . GLU A 1 103 ? 11.476 -6.150 -15.163 1.00 85.12 103 GLU A CA 1
ATOM 796 C C . GLU A 1 103 ? 12.620 -7.135 -15.444 1.00 85.12 103 GLU A C 1
ATOM 798 O O . GLU A 1 103 ? 13.057 -7.306 -16.582 1.00 85.12 103 GLU A O 1
ATOM 803 N N . LEU A 1 104 ? 13.115 -7.828 -14.413 1.00 78.62 104 LEU A N 1
ATOM 804 C CA . LEU A 1 104 ? 14.141 -8.861 -14.580 1.00 78.62 104 LEU A CA 1
ATOM 805 C C . LEU A 1 104 ? 13.547 -10.220 -14.977 1.00 78.62 104 LEU A C 1
ATOM 807 O O . LEU A 1 104 ? 14.295 -11.114 -15.381 1.00 78.62 104 LEU A O 1
ATOM 811 N N . GLY A 1 105 ? 12.233 -10.395 -14.843 1.00 69.06 105 GLY A N 1
ATOM 812 C CA . GLY A 1 105 ? 11.504 -11.657 -14.944 1.00 69.06 105 GLY A CA 1
ATOM 813 C C . GLY A 1 105 ? 11.574 -12.286 -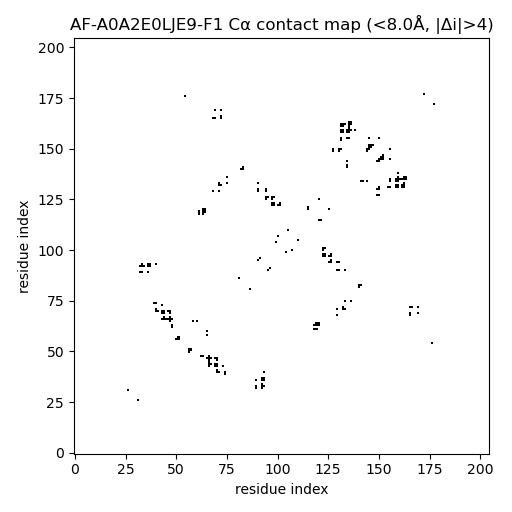16.326 1.00 69.06 105 GLY A C 1
ATOM 814 O O . GLY A 1 105 ? 11.742 -13.501 -16.426 1.00 69.06 105 GLY A O 1
ATOM 815 N N . GLU A 1 106 ? 11.588 -11.487 -17.396 1.00 56.47 106 GLU A N 1
ATOM 816 C CA . GLU A 1 106 ? 11.801 -12.009 -18.756 1.00 56.47 106 GLU A CA 1
ATOM 817 C C . GLU A 1 106 ? 13.143 -12.767 -18.885 1.00 56.47 106 GLU A C 1
ATOM 819 O O . GLU A 1 106 ? 13.242 -13.736 -19.639 1.00 56.47 106 GLU A O 1
ATOM 824 N N . GLY A 1 107 ? 14.156 -12.410 -18.079 1.00 50.09 107 GLY A N 1
ATOM 825 C CA . GLY A 1 107 ? 15.438 -13.122 -17.975 1.00 50.09 107 GLY A CA 1
ATOM 826 C C . GLY A 1 107 ? 15.551 -14.105 -16.797 1.00 50.09 107 GLY A C 1
ATOM 827 O O . GLY A 1 107 ? 16.266 -15.103 -16.901 1.00 50.09 107 GLY A O 1
ATOM 828 N N . ARG A 1 108 ? 14.851 -13.861 -15.679 1.00 55.09 108 ARG A N 1
ATOM 829 C CA . ARG A 1 108 ? 14.901 -14.669 -14.440 1.00 55.09 108 ARG A CA 1
ATOM 830 C C . ARG A 1 108 ? 13.974 -15.878 -14.448 1.00 55.09 108 ARG A C 1
ATOM 832 O O . ARG A 1 108 ? 14.327 -16.902 -13.868 1.00 55.09 108 ARG A O 1
ATOM 839 N N . HIS A 1 109 ? 12.839 -15.801 -15.136 1.00 55.06 109 HIS A N 1
ATOM 840 C CA . HIS A 1 109 ? 11.950 -16.945 -15.328 1.00 55.06 109 HIS A CA 1
ATOM 841 C C . HIS A 1 109 ? 12.476 -17.915 -16.397 1.00 55.06 109 HIS A C 1
ATOM 843 O O . HIS A 1 109 ? 11.813 -18.898 -16.709 1.00 55.06 109 HIS A O 1
ATOM 849 N N . GLY A 1 110 ? 13.658 -17.669 -16.982 1.00 54.66 110 GLY A N 1
ATOM 850 C CA . GLY A 1 110 ? 14.258 -18.557 -17.982 1.00 54.66 110 GLY A CA 1
ATOM 851 C C . GLY A 1 110 ? 13.391 -18.733 -19.234 1.00 54.66 110 GLY A C 1
ATOM 852 O O . GLY A 1 110 ? 13.423 -19.795 -19.852 1.00 54.66 110 GLY A O 1
ATOM 853 N N . GLY A 1 111 ? 12.575 -17.727 -19.572 1.00 61.06 111 GLY A N 1
ATOM 854 C CA . GLY A 1 111 ? 11.565 -17.817 -20.629 1.00 61.06 111 GLY A CA 1
ATOM 855 C C . GLY A 1 111 ? 10.303 -18.604 -20.248 1.00 61.06 111 GLY A C 1
ATOM 856 O O . GLY A 1 111 ? 9.499 -18.911 -21.128 1.00 61.06 111 GLY A O 1
ATOM 857 N N . ALA A 1 112 ? 10.109 -18.955 -18.971 1.00 68.00 112 ALA A N 1
ATOM 858 C CA . ALA A 1 112 ? 8.854 -19.533 -18.505 1.00 68.00 112 ALA A CA 1
ATOM 859 C C . ALA A 1 112 ? 7.714 -18.513 -18.629 1.00 68.00 112 ALA A C 1
ATOM 861 O O . ALA A 1 112 ? 7.881 -17.322 -18.367 1.00 68.00 112 ALA A O 1
ATOM 862 N N . ALA A 1 113 ? 6.546 -19.001 -19.045 1.00 74.44 113 ALA A N 1
ATOM 863 C CA . ALA A 1 113 ? 5.361 -18.175 -19.215 1.00 74.44 113 ALA A CA 1
ATOM 864 C C . ALA A 1 113 ? 4.869 -17.626 -17.869 1.00 74.44 113 ALA A C 1
ATOM 866 O O . ALA A 1 113 ? 4.835 -18.349 -16.872 1.00 74.44 113 ALA A O 1
ATOM 867 N N . ILE A 1 114 ? 4.429 -16.368 -17.871 1.00 79.38 114 ILE A N 1
ATOM 868 C CA . ILE A 1 114 ? 3.816 -15.722 -16.709 1.00 79.38 114 ILE A CA 1
ATOM 869 C C . ILE A 1 114 ? 2.491 -16.442 -16.387 1.00 79.38 114 ILE A C 1
ATOM 871 O O . ILE A 1 114 ? 1.613 -16.522 -17.254 1.00 79.38 114 ILE A O 1
ATOM 875 N N . PRO A 1 115 ? 2.310 -16.981 -15.167 1.00 80.06 115 PRO A N 1
ATOM 876 C CA . PRO A 1 115 ? 1.110 -17.728 -14.812 1.00 80.06 115 PRO A CA 1
ATOM 877 C C . PRO A 1 115 ? -0.036 -16.779 -14.426 1.00 80.06 115 PRO A C 1
ATOM 879 O O . PRO A 1 115 ? -0.317 -16.562 -13.256 1.00 80.06 115 PRO A O 1
ATOM 882 N N . TYR A 1 116 ? -0.756 -16.236 -15.409 1.00 85.44 116 TYR A N 1
ATOM 883 C CA . TYR A 1 116 ? -1.866 -15.285 -15.188 1.00 85.44 116 TYR A CA 1
ATOM 884 C C . TYR A 1 116 ? -3.059 -15.827 -14.369 1.00 85.44 116 TYR A C 1
ATOM 886 O O . TYR A 1 116 ? -3.999 -15.090 -14.092 1.00 85.44 116 TYR A O 1
ATOM 894 N N . TRP A 1 117 ? -3.060 -17.119 -14.031 1.00 85.31 117 TRP A N 1
ATOM 895 C CA . TRP A 1 117 ? -4.110 -17.806 -13.274 1.00 85.31 117 TRP A CA 1
ATOM 896 C C . TRP A 1 117 ? -3.774 -17.992 -11.786 1.00 85.31 117 TRP A C 1
ATOM 898 O O . TRP A 1 117 ? -4.511 -18.692 -11.086 1.00 85.31 117 TRP A O 1
ATOM 908 N N . THR A 1 118 ? -2.648 -17.458 -11.294 1.00 85.38 118 THR A N 1
ATOM 909 C CA . THR A 1 118 ? -2.350 -17.502 -9.856 1.00 85.38 118 THR A CA 1
ATOM 910 C C . THR A 1 118 ? -3.320 -16.624 -9.062 1.00 85.38 118 THR A C 1
ATOM 912 O O . THR A 1 118 ? -4.042 -15.792 -9.607 1.00 85.38 118 THR A O 1
ATOM 915 N N . ARG A 1 119 ? -3.381 -16.859 -7.744 1.00 83.81 119 ARG A N 1
ATOM 916 C CA . ARG A 1 119 ? -4.262 -16.107 -6.836 1.00 83.81 119 ARG A CA 1
ATOM 917 C C . ARG A 1 119 ? -3.784 -14.672 -6.609 1.00 83.81 119 ARG A C 1
ATOM 919 O O . ARG A 1 119 ? -4.618 -13.788 -6.422 1.00 83.81 119 ARG A O 1
ATOM 926 N N . HIS A 1 120 ? -2.470 -14.449 -6.644 1.00 83.81 120 HIS A N 1
ATOM 927 C CA . HIS A 1 120 ? -1.903 -13.109 -6.559 1.00 83.81 120 HIS A CA 1
ATOM 928 C C . HIS A 1 120 ? -2.042 -12.376 -7.899 1.00 83.81 120 HIS A C 1
ATOM 930 O O . HIS A 1 120 ? -1.937 -13.005 -8.956 1.00 83.81 120 HIS A O 1
ATOM 936 N N . PRO A 1 121 ? -2.232 -11.045 -7.880 1.00 86.38 121 PRO A N 1
ATOM 937 C CA . PRO A 1 121 ? -2.072 -10.230 -9.076 1.00 86.38 121 PRO A CA 1
ATOM 938 C C . PRO A 1 121 ? -0.651 -10.341 -9.629 1.00 86.38 121 PRO A C 1
ATOM 940 O O . PRO A 1 121 ? 0.270 -10.790 -8.948 1.00 86.38 121 PRO A O 1
ATOM 943 N N . LEU A 1 122 ? -0.455 -9.849 -10.851 1.00 91.19 122 LEU A N 1
ATOM 944 C CA . LEU A 1 122 ? 0.891 -9.700 -11.397 1.00 91.19 122 LEU A CA 1
ATOM 945 C C . LEU A 1 122 ? 1.724 -8.786 -10.497 1.00 91.19 122 LEU A C 1
ATOM 947 O O . LEU A 1 122 ? 1.223 -7.757 -10.044 1.00 91.19 122 LEU A O 1
ATOM 951 N N . GLU A 1 123 ? 3.001 -9.109 -10.302 1.00 91.25 123 GLU A N 1
ATOM 952 C CA . GLU A 1 123 ? 3.883 -8.338 -9.416 1.00 91.25 123 GLU A CA 1
ATOM 953 C C . GLU A 1 123 ? 3.915 -6.845 -9.792 1.00 91.25 123 GLU A C 1
ATOM 955 O O . GLU A 1 123 ? 3.763 -5.971 -8.937 1.00 91.25 123 GLU A O 1
ATOM 960 N N . ILE A 1 124 ? 3.928 -6.522 -11.091 1.00 92.56 124 ILE A N 1
ATOM 961 C CA . ILE A 1 124 ? 3.834 -5.130 -11.559 1.00 92.56 124 ILE A CA 1
ATOM 962 C C . ILE A 1 124 ? 2.505 -4.445 -11.202 1.00 92.56 124 ILE A C 1
ATOM 964 O O . ILE A 1 124 ? 2.467 -3.248 -10.909 1.00 92.56 124 ILE A O 1
ATOM 968 N N . GLN A 1 125 ? 1.396 -5.191 -11.186 1.00 93.56 125 GLN A N 1
ATOM 969 C CA . GLN A 1 125 ? 0.099 -4.662 -10.760 1.00 93.56 125 GLN A CA 1
ATOM 970 C C . GLN A 1 125 ? 0.098 -4.396 -9.255 1.00 93.56 125 GLN A C 1
ATOM 972 O O . GLN A 1 125 ? -0.389 -3.346 -8.830 1.00 93.56 125 GLN A O 1
ATOM 977 N N . ARG A 1 126 ? 0.679 -5.301 -8.454 1.00 95.00 126 ARG A N 1
ATOM 978 C CA . ARG A 1 126 ? 0.840 -5.108 -7.005 1.00 95.00 126 ARG A CA 1
ATOM 979 C C . ARG A 1 126 ? 1.679 -3.871 -6.715 1.00 95.00 126 ARG A C 1
ATOM 981 O O . ARG A 1 126 ? 1.230 -3.003 -5.965 1.00 95.00 126 ARG A O 1
ATOM 988 N N . PHE A 1 127 ? 2.816 -3.720 -7.397 1.00 96.38 127 PHE A N 1
ATOM 989 C CA . PHE A 1 127 ? 3.666 -2.535 -7.302 1.00 96.38 127 PHE A CA 1
ATOM 990 C C . PHE A 1 127 ? 2.878 -1.242 -7.548 1.00 96.38 127 PHE A C 1
ATOM 992 O O . PHE A 1 127 ? 2.789 -0.395 -6.656 1.00 96.38 127 PHE A O 1
ATOM 999 N N . HIS A 1 128 ? 2.231 -1.099 -8.710 1.00 96.69 128 HIS A N 1
ATOM 1000 C CA . HIS A 1 128 ? 1.496 0.129 -9.024 1.00 96.69 128 HIS A CA 1
ATOM 1001 C C . HIS A 1 128 ? 0.285 0.361 -8.111 1.00 96.69 128 HIS A C 1
ATOM 1003 O O . HIS A 1 128 ? -0.087 1.513 -7.874 1.00 96.69 128 HIS A O 1
ATOM 1009 N N . ASN A 1 129 ? -0.336 -0.692 -7.577 1.00 97.00 129 ASN A N 1
ATOM 1010 C CA . ASN A 1 129 ? -1.409 -0.559 -6.595 1.00 97.00 129 ASN A CA 1
ATOM 1011 C C . ASN A 1 129 ? -0.888 -0.010 -5.263 1.00 97.00 129 ASN A C 1
ATOM 1013 O O . ASN A 1 129 ? -1.487 0.923 -4.724 1.00 97.00 129 ASN A O 1
ATOM 1017 N N . VAL A 1 130 ? 0.245 -0.509 -4.763 1.00 97.50 130 VAL A N 1
ATOM 1018 C CA . VAL A 1 130 ? 0.856 0.006 -3.529 1.00 97.50 130 VAL A CA 1
ATOM 1019 C C . VAL A 1 130 ? 1.353 1.437 -3.711 1.00 97.50 130 VAL A C 1
ATOM 1021 O O . VAL A 1 130 ? 0.996 2.295 -2.903 1.00 97.50 130 VAL A O 1
ATOM 1024 N N . VAL A 1 131 ? 2.081 1.738 -4.793 1.00 98.12 131 VAL A N 1
ATOM 1025 C CA . VAL A 1 131 ? 2.521 3.111 -5.113 1.00 98.12 131 VAL A CA 1
ATOM 1026 C C . VAL A 1 131 ? 1.327 4.063 -5.139 1.00 98.12 13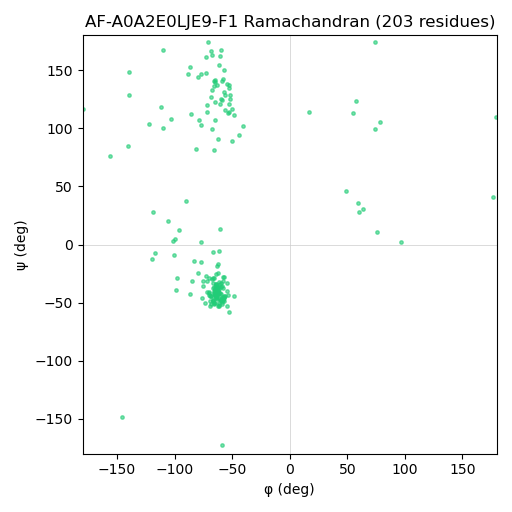1 VAL A C 1
ATOM 1028 O O . VAL A 1 131 ? 1.378 5.147 -4.558 1.00 98.12 131 VAL A O 1
ATOM 1031 N N . CYS A 1 132 ? 0.222 3.641 -5.752 1.00 98.44 132 CYS A N 1
ATOM 1032 C CA . CYS A 1 132 ? -0.984 4.444 -5.825 1.00 98.44 132 CYS A CA 1
ATOM 1033 C C . CYS A 1 132 ? -1.635 4.696 -4.458 1.00 98.44 132 CYS A C 1
ATOM 1035 O O . CYS A 1 132 ? -2.017 5.827 -4.163 1.00 98.44 132 CYS A O 1
ATOM 1037 N N . LEU A 1 133 ? -1.741 3.681 -3.594 1.00 98.38 133 LEU A N 1
ATOM 1038 C CA . LEU A 1 133 ? -2.276 3.859 -2.239 1.00 98.38 133 LEU A CA 1
ATOM 1039 C C . LEU A 1 133 ? -1.385 4.769 -1.387 1.00 98.38 133 LEU A C 1
ATOM 1041 O O . LEU A 1 133 ? -1.906 5.599 -0.640 1.00 98.38 133 LEU A O 1
ATOM 1045 N N . VAL A 1 134 ? -0.06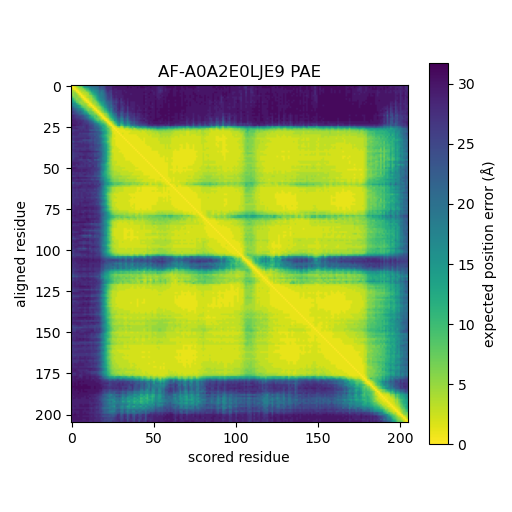1 4.643 -1.518 1.00 97.62 134 VAL A N 1
ATOM 1046 C CA . VAL A 1 134 ? 0.910 5.489 -0.813 1.00 97.62 134 VAL A CA 1
ATOM 1047 C C . VAL A 1 134 ? 0.812 6.934 -1.297 1.00 97.62 134 VAL A C 1
ATOM 1049 O O . VAL A 1 134 ? 0.594 7.823 -0.475 1.00 97.62 134 VAL A O 1
ATOM 1052 N N . PHE A 1 135 ? 0.859 7.179 -2.609 1.00 98.12 135 PHE A N 1
ATOM 1053 C CA . PHE A 1 135 ? 0.677 8.518 -3.178 1.00 98.12 135 PHE A CA 1
ATOM 1054 C C . PHE A 1 135 ? -0.679 9.124 -2.794 1.00 98.12 135 PHE A C 1
ATOM 1056 O O . PHE A 1 135 ? -0.748 10.250 -2.312 1.00 98.12 135 PHE A O 1
ATOM 1063 N N . GLY A 1 136 ? -1.765 8.357 -2.928 1.00 98.00 136 GLY A N 1
ATOM 1064 C CA . GLY A 1 136 ? -3.119 8.797 -2.590 1.00 98.00 136 GLY A CA 1
ATOM 1065 C C . GLY A 1 136 ? -3.319 9.150 -1.115 1.00 98.00 136 GLY A C 1
ATOM 1066 O O . GLY A 1 136 ? -4.299 9.822 -0.786 1.00 98.00 136 GLY A O 1
ATOM 1067 N N . SER A 1 137 ? -2.414 8.716 -0.233 1.00 97.50 137 SER A N 1
ATOM 1068 C CA . SER A 1 137 ? -2.457 9.039 1.193 1.00 97.50 137 SER A CA 1
ATOM 1069 C C . SER A 1 137 ? -2.016 10.464 1.515 1.00 97.50 137 SER A C 1
ATOM 1071 O O . SER A 1 137 ? -2.557 11.053 2.456 1.00 97.50 137 SER A O 1
ATOM 1073 N N . ASP A 1 138 ? -1.092 11.012 0.720 1.00 96.81 138 ASP A N 1
ATOM 1074 C CA . ASP A 1 138 ? -0.600 12.385 0.822 1.00 96.81 138 ASP A CA 1
ATOM 1075 C C . ASP A 1 138 ? -0.035 12.888 -0.527 1.00 96.81 138 ASP A C 1
ATOM 1077 O O . ASP A 1 138 ? 1.183 12.963 -0.716 1.00 96.81 138 ASP A O 1
ATOM 1081 N N . PRO A 1 139 ? -0.911 13.242 -1.489 1.00 96.56 139 PRO A N 1
ATOM 1082 C CA . PRO A 1 139 ? -0.483 13.698 -2.811 1.00 96.56 139 PRO A CA 1
ATOM 1083 C C . PRO A 1 139 ? 0.344 14.988 -2.790 1.00 96.56 139 PRO A C 1
ATOM 1085 O O . PRO A 1 139 ? 1.095 15.234 -3.727 1.00 96.56 139 PRO A O 1
ATOM 1088 N N . GLN A 1 140 ? 0.188 15.817 -1.750 1.00 95.50 140 GLN A N 1
ATOM 1089 C CA . GLN A 1 140 ? 0.905 17.089 -1.621 1.00 95.50 140 GLN A CA 1
ATOM 1090 C C . GLN A 1 140 ? 2.371 16.838 -1.271 1.00 95.50 140 GLN A C 1
ATOM 1092 O O . GLN A 1 140 ? 3.260 17.341 -1.946 1.00 95.50 140 GLN A O 1
ATOM 1097 N N . THR A 1 141 ? 2.627 16.015 -0.253 1.00 95.19 141 THR A N 1
ATOM 1098 C CA . THR A 1 141 ? 3.998 15.657 0.139 1.00 95.19 141 THR A CA 1
ATOM 1099 C C . THR A 1 141 ? 4.693 14.806 -0.929 1.00 95.19 141 THR A C 1
ATOM 1101 O O . THR A 1 141 ? 5.911 14.867 -1.071 1.00 95.19 141 THR A O 1
ATOM 1104 N N . LEU A 1 142 ? 3.938 14.008 -1.690 1.00 96.06 142 LEU A N 1
ATOM 1105 C CA . LEU A 1 142 ? 4.473 13.028 -2.643 1.00 96.06 142 LEU A CA 1
ATOM 1106 C C . LEU A 1 142 ? 4.334 13.445 -4.114 1.00 96.06 142 LEU A C 1
ATOM 1108 O O . LEU A 1 142 ? 4.402 12.589 -4.996 1.00 96.06 142 LEU A O 1
ATOM 1112 N N . GLU A 1 143 ? 4.155 14.736 -4.402 1.00 95.50 143 GLU A N 1
ATOM 1113 C CA . GLU A 1 143 ? 3.944 15.241 -5.768 1.00 95.50 143 GLU A CA 1
ATOM 1114 C C . GLU A 1 143 ? 5.046 14.811 -6.752 1.00 95.50 143 GLU A C 1
ATOM 1116 O O . GLU A 1 143 ? 4.753 14.501 -7.905 1.00 95.50 143 GLU A O 1
ATOM 1121 N N . GLY A 1 144 ? 6.291 14.681 -6.276 1.00 94.06 144 GLY A N 1
ATOM 1122 C CA . GLY A 1 144 ? 7.441 14.247 -7.075 1.00 94.06 144 GLY A CA 1
ATOM 1123 C C . GLY A 1 144 ? 7.395 12.793 -7.559 1.00 94.06 144 GLY A C 1
ATOM 1124 O O . GLY A 1 144 ? 8.262 12.393 -8.329 1.00 94.06 144 GLY A O 1
ATOM 1125 N N . LEU A 1 145 ? 6.413 11.991 -7.125 1.00 94.75 145 LEU A N 1
ATOM 1126 C CA . LEU A 1 145 ? 6.180 10.655 -7.682 1.00 94.75 145 LEU A CA 1
ATOM 1127 C C . LEU A 1 145 ? 5.410 10.699 -9.007 1.00 94.75 145 LEU A C 1
ATOM 1129 O O . LEU A 1 145 ? 5.517 9.757 -9.789 1.00 94.75 145 LEU A O 1
ATOM 1133 N N . VAL A 1 146 ? 4.623 11.746 -9.263 1.00 97.06 146 VAL A N 1
ATOM 1134 C CA . VAL A 1 146 ? 3.760 11.832 -10.450 1.00 97.06 146 VAL A CA 1
ATOM 1135 C C . VAL A 1 146 ? 4.587 12.072 -11.709 1.00 97.06 146 VAL A C 1
ATOM 1137 O O . VAL A 1 146 ? 5.598 12.764 -11.672 1.00 97.06 146 VAL A O 1
ATOM 1140 N N . ASP A 1 147 ? 4.113 11.527 -12.832 1.00 95.25 147 ASP A N 1
ATOM 1141 C CA . ASP A 1 147 ? 4.766 11.644 -14.144 1.00 95.25 147 ASP A CA 1
ATOM 1142 C C . ASP A 1 147 ? 6.149 10.972 -14.182 1.00 95.25 147 ASP A C 1
ATOM 1144 O O . ASP A 1 147 ? 7.057 11.356 -14.915 1.00 95.25 147 ASP A O 1
ATOM 1148 N N . THR A 1 148 ? 6.290 9.921 -13.375 1.00 93.94 148 THR A N 1
ATOM 1149 C CA . THR A 1 148 ? 7.433 9.009 -13.388 1.00 93.94 148 THR A CA 1
ATOM 1150 C C . THR A 1 148 ? 7.006 7.649 -13.934 1.00 93.94 148 THR A C 1
ATOM 1152 O O . THR A 1 148 ? 5.817 7.339 -14.023 1.00 93.94 148 THR A O 1
ATOM 1155 N N . GLU A 1 149 ? 7.977 6.797 -14.250 1.00 89.19 149 GLU A N 1
ATOM 1156 C CA . GLU A 1 149 ? 7.731 5.390 -14.596 1.00 89.19 149 GLU A CA 1
ATOM 1157 C C . GLU A 1 149 ? 7.000 4.635 -13.470 1.00 89.19 149 GLU A C 1
ATOM 1159 O O . GLU A 1 149 ? 6.165 3.769 -13.717 1.00 89.19 149 GLU A O 1
ATOM 1164 N N . LEU A 1 150 ? 7.242 5.031 -12.218 1.00 90.31 150 LEU A N 1
ATOM 1165 C CA . LEU A 1 150 ? 6.678 4.394 -11.028 1.00 90.31 150 LEU A CA 1
ATOM 1166 C C . LEU A 1 150 ? 5.203 4.759 -10.828 1.00 90.31 150 LEU A C 1
ATOM 1168 O O . LEU A 1 150 ? 4.399 3.934 -10.381 1.00 90.31 150 LEU A O 1
ATOM 1172 N N . LEU A 1 151 ? 4.844 6.001 -11.164 1.00 96.75 151 LEU A N 1
ATOM 1173 C CA . LEU A 1 151 ? 3.478 6.502 -11.102 1.00 96.75 151 LEU A CA 1
ATOM 1174 C C . LEU A 1 151 ? 3.177 7.407 -12.310 1.00 96.75 151 LEU A C 1
ATOM 1176 O O . LEU A 1 151 ? 3.240 8.640 -12.213 1.00 96.75 151 LEU A O 1
ATOM 1180 N N . PRO A 1 152 ? 2.781 6.802 -13.445 1.00 96.19 152 PRO A N 1
ATOM 1181 C CA . PRO A 1 152 ? 2.360 7.555 -14.617 1.00 96.19 152 PRO A CA 1
ATOM 1182 C C . PRO A 1 152 ? 1.191 8.483 -14.282 1.00 96.19 152 PRO A C 1
ATOM 1184 O O . PRO A 1 152 ? 0.276 8.097 -13.545 1.00 96.19 152 PRO A O 1
ATOM 1187 N N . PHE A 1 153 ? 1.166 9.684 -14.869 1.00 96.75 153 PHE A N 1
ATOM 1188 C CA . PHE A 1 153 ? 0.114 10.673 -14.607 1.00 96.75 153 PHE A CA 1
ATOM 1189 C C . PHE A 1 153 ? -1.318 10.097 -14.702 1.00 96.75 153 PHE A C 1
ATOM 1191 O O . PHE A 1 153 ? -2.102 10.318 -13.774 1.00 96.75 153 PHE A O 1
ATOM 1198 N N . PRO A 1 154 ? -1.679 9.278 -15.718 1.00 96.75 154 PRO A N 1
ATOM 1199 C CA . PRO A 1 154 ? -3.013 8.682 -15.782 1.00 96.75 154 PRO A CA 1
ATOM 1200 C C . PRO A 1 154 ? -3.361 7.782 -14.588 1.00 96.75 154 PRO A C 1
ATOM 1202 O O . PRO A 1 154 ? -4.518 7.760 -14.167 1.00 96.75 154 PRO A O 1
ATOM 1205 N N . ARG A 1 155 ? -2.379 7.067 -14.017 1.00 97.25 155 ARG A N 1
ATOM 1206 C CA . ARG A 1 155 ? -2.566 6.225 -12.825 1.00 97.25 155 ARG A CA 1
ATOM 1207 C C . ARG A 1 155 ? -2.793 7.080 -11.580 1.00 97.25 155 ARG A C 1
ATOM 1209 O O . ARG A 1 155 ? -3.670 6.749 -10.784 1.00 97.25 155 ARG A O 1
ATOM 1216 N N . ALA A 1 156 ? -2.048 8.179 -11.439 1.00 98.06 156 ALA A N 1
ATOM 1217 C CA . ALA A 1 156 ? -2.123 9.085 -10.291 1.00 98.06 156 ALA A CA 1
ATOM 1218 C C . ALA A 1 156 ? -3.520 9.705 -10.101 1.00 98.06 156 ALA A C 1
ATOM 1220 O O . ALA A 1 156 ? -3.957 9.909 -8.967 1.00 98.06 156 ALA A O 1
ATOM 1221 N N . MET A 1 157 ? -4.249 9.955 -11.197 1.00 97.88 157 MET A N 1
ATOM 1222 C CA . MET A 1 157 ? -5.548 10.645 -11.178 1.00 97.88 157 MET A CA 1
ATOM 1223 C C . MET A 1 157 ? -6.612 9.973 -10.294 1.00 97.88 157 MET A C 1
ATOM 1225 O O . MET A 1 157 ? -7.529 10.639 -9.809 1.00 97.88 157 MET A O 1
ATOM 1229 N N . SER A 1 158 ? -6.544 8.655 -10.094 1.00 97.81 158 SER A N 1
ATOM 1230 C CA . SER A 1 158 ? -7.511 7.917 -9.271 1.00 97.81 158 SER A CA 1
ATOM 1231 C C . SER A 1 158 ? -7.015 7.600 -7.862 1.00 97.81 158 SER A C 1
ATOM 1233 O O . SER A 1 158 ? -7.817 7.185 -7.023 1.00 97.81 158 SER A O 1
ATOM 1235 N N . CYS A 1 159 ? -5.739 7.841 -7.567 1.00 98.62 159 CYS A N 1
ATOM 1236 C CA . CYS A 1 159 ? -5.092 7.315 -6.371 1.00 98.62 159 CYS A CA 1
ATOM 1237 C C . CYS A 1 159 ? -5.641 7.856 -5.059 1.00 98.62 159 CYS A C 1
ATOM 1239 O O . CYS A 1 159 ? -5.877 7.086 -4.130 1.00 98.62 159 CYS A O 1
ATOM 1241 N N . GLU A 1 160 ? -5.951 9.150 -4.987 1.00 98.50 160 GLU A N 1
ATOM 1242 C CA . GLU A 1 160 ? -6.573 9.715 -3.788 1.00 98.50 160 GLU A CA 1
ATOM 1243 C C . GLU A 1 160 ? -7.944 9.067 -3.503 1.00 98.50 160 GLU A C 1
ATOM 1245 O O . GLU A 1 160 ? -8.295 8.778 -2.356 1.00 98.50 160 GLU A O 1
ATOM 1250 N N . ARG A 1 161 ? -8.726 8.778 -4.553 1.00 98.62 161 ARG A N 1
ATOM 1251 C CA . ARG A 1 161 ? -10.019 8.092 -4.420 1.00 98.62 161 ARG A CA 1
ATOM 1252 C C . ARG A 1 161 ? -9.837 6.642 -3.980 1.00 98.62 161 ARG A C 1
ATOM 1254 O O . ARG A 1 161 ? -10.565 6.196 -3.096 1.00 98.62 161 ARG A O 1
ATOM 1261 N N . GLU A 1 162 ? -8.889 5.923 -4.570 1.00 98.56 162 GLU A N 1
ATOM 1262 C CA . GLU A 1 162 ? -8.592 4.530 -4.220 1.00 98.56 162 GLU A CA 1
ATOM 1263 C C . GLU A 1 162 ? -8.093 4.394 -2.780 1.00 98.56 162 GLU A C 1
ATOM 1265 O O . GLU A 1 162 ? -8.626 3.575 -2.030 1.00 98.56 162 GLU A O 1
ATOM 1270 N N . TYR A 1 163 ? -7.177 5.263 -2.342 1.00 98.56 163 TYR A N 1
ATOM 1271 C CA . TYR A 1 163 ? -6.752 5.327 -0.945 1.00 98.56 163 TYR A CA 1
ATOM 1272 C C . TYR A 1 163 ? -7.933 5.594 -0.003 1.00 98.56 163 TYR A C 1
ATOM 1274 O O . TYR A 1 163 ? -8.108 4.892 0.993 1.00 98.56 163 TYR A O 1
ATOM 1282 N N . ARG A 1 164 ? -8.798 6.571 -0.319 1.00 98.50 164 ARG A N 1
ATOM 1283 C CA . ARG A 1 164 ? -9.992 6.868 0.495 1.00 98.50 164 ARG A CA 1
ATOM 1284 C C . ARG A 1 164 ? -10.957 5.682 0.575 1.00 98.50 164 ARG A C 1
ATOM 1286 O O . ARG A 1 164 ? -11.583 5.503 1.619 1.00 98.50 164 ARG A O 1
ATOM 1293 N N . LEU A 1 165 ? -11.110 4.903 -0.496 1.00 98.19 165 LEU A N 1
ATOM 1294 C CA . LEU A 1 165 ? -11.939 3.695 -0.506 1.00 98.19 165 LEU A CA 1
ATOM 1295 C C . LEU A 1 165 ? -11.329 2.599 0.372 1.00 98.19 165 LEU A C 1
ATOM 1297 O O . LEU A 1 165 ? -12.009 2.111 1.273 1.00 98.19 165 LEU A O 1
ATOM 1301 N N . ALA A 1 166 ? -10.048 2.281 0.176 1.00 98.12 166 ALA A N 1
ATOM 1302 C CA . ALA A 1 166 ? -9.339 1.279 0.971 1.00 98.12 166 ALA A CA 1
ATOM 1303 C C . ALA A 1 166 ? -9.331 1.646 2.463 1.00 98.12 166 ALA A C 1
ATOM 1305 O O . ALA A 1 166 ? -9.722 0.847 3.314 1.00 98.12 166 ALA A O 1
ATOM 1306 N N . ARG A 1 167 ? -8.996 2.900 2.792 1.00 97.88 167 ARG A N 1
ATOM 1307 C CA . ARG A 1 167 ? -9.016 3.397 4.171 1.00 97.88 167 ARG A CA 1
ATOM 1308 C C . ARG A 1 167 ? -10.406 3.303 4.789 1.00 97.88 167 ARG A C 1
ATOM 1310 O O . ARG A 1 167 ? -10.521 2.914 5.945 1.00 97.88 167 ARG A O 1
ATOM 1317 N N . ARG A 1 168 ? -11.460 3.655 4.048 1.00 97.94 168 ARG A N 1
ATOM 1318 C CA . ARG A 1 168 ? -12.842 3.561 4.539 1.00 97.94 168 ARG A CA 1
ATOM 1319 C C . ARG A 1 168 ? -13.242 2.117 4.822 1.00 97.94 168 ARG A C 1
ATOM 1321 O O . ARG A 1 168 ? -13.878 1.883 5.841 1.00 97.94 168 ARG A O 1
ATOM 1328 N N . ALA A 1 169 ? -12.865 1.177 3.957 1.00 96.44 169 ALA A N 1
ATOM 1329 C CA . ALA A 1 169 ? -13.140 -0.242 4.161 1.00 96.44 169 ALA A CA 1
ATOM 1330 C C . ALA A 1 169 ? -12.469 -0.757 5.445 1.00 96.44 169 ALA A C 1
ATOM 1332 O O . ALA A 1 169 ? -13.148 -1.289 6.317 1.00 96.44 169 ALA A O 1
ATOM 1333 N N . VAL A 1 170 ? -11.172 -0.488 5.628 1.00 95.44 170 VAL A N 1
ATOM 1334 C CA . VAL A 1 170 ? -10.447 -0.872 6.854 1.00 95.44 170 VAL A CA 1
ATOM 1335 C C . VAL A 1 170 ? -11.038 -0.191 8.094 1.00 95.44 170 VAL A C 1
ATOM 1337 O O . VAL A 1 170 ? -11.227 -0.828 9.126 1.00 95.44 170 VAL A O 1
ATOM 1340 N N . GLN A 1 171 ? -11.390 1.095 8.003 1.00 95.44 171 GLN A N 1
ATOM 1341 C CA . GLN A 1 171 ? -12.044 1.814 9.101 1.00 95.44 171 GLN A CA 1
ATOM 1342 C C . GLN A 1 171 ? -13.407 1.225 9.460 1.00 95.44 171 GLN A C 1
ATOM 1344 O O . GLN A 1 171 ? -13.750 1.195 10.637 1.00 95.44 171 GLN A O 1
ATOM 1349 N N . TRP A 1 172 ? -14.173 0.760 8.474 1.00 95.75 172 TRP A N 1
ATOM 1350 C CA . TRP A 1 172 ? -15.443 0.090 8.721 1.00 95.75 172 TRP A CA 1
ATOM 1351 C C . TRP A 1 172 ? -15.239 -1.228 9.475 1.00 95.75 172 TRP A C 1
ATOM 1353 O O . TRP A 1 172 ? -15.950 -1.460 10.449 1.00 95.75 172 TRP A O 1
ATOM 1363 N N . VAL A 1 173 ? -14.232 -2.032 9.109 1.00 94.19 173 VAL A N 1
ATOM 1364 C CA . VAL A 1 173 ? -13.888 -3.266 9.843 1.00 94.19 173 VAL A CA 1
ATOM 1365 C C . VAL A 1 173 ? -13.556 -2.940 11.299 1.00 94.19 173 VAL A C 1
ATOM 1367 O O . VAL A 1 173 ? -14.165 -3.493 12.210 1.00 94.19 173 VAL A O 1
ATOM 1370 N N . VAL A 1 174 ? -12.660 -1.976 11.536 1.00 91.94 174 VAL A N 1
ATOM 1371 C CA . VAL A 1 174 ? -12.271 -1.569 12.898 1.00 91.94 174 VAL A CA 1
ATOM 1372 C C . VAL A 1 174 ? -13.455 -1.003 13.685 1.00 91.94 174 VAL A C 1
ATOM 1374 O O . VAL A 1 174 ? -13.598 -1.300 14.863 1.00 91.94 174 VAL A O 1
ATOM 1377 N N . ALA A 1 175 ? -14.322 -0.205 13.066 1.00 92.44 175 ALA A N 1
ATOM 1378 C CA . ALA A 1 175 ? -15.489 0.354 13.746 1.00 92.44 175 ALA A CA 1
ATOM 1379 C C . ALA A 1 175 ? -16.561 -0.703 14.068 1.00 92.44 175 ALA A C 1
ATOM 1381 O O . ALA A 1 175 ? -17.305 -0.533 15.030 1.00 92.44 175 ALA A O 1
ATOM 1382 N N . THR A 1 176 ? -16.649 -1.764 13.263 1.00 94.25 176 THR A N 1
ATOM 1383 C CA . THR A 1 176 ? -17.668 -2.816 13.395 1.00 94.25 176 THR A CA 1
ATOM 1384 C C . THR A 1 176 ? -17.237 -3.908 14.372 1.00 94.25 176 THR A C 1
ATOM 1386 O O . THR A 1 176 ? -18.043 -4.343 15.189 1.00 94.25 176 THR A O 1
ATOM 1389 N N . TYR A 1 177 ? -15.970 -4.326 14.307 1.00 90.75 177 TYR A N 1
ATOM 1390 C CA . TYR A 1 177 ? -15.441 -5.481 15.044 1.00 90.75 177 TYR A CA 1
ATOM 1391 C C . TYR A 1 177 ? -14.349 -5.121 16.060 1.00 90.75 177 TYR A C 1
ATOM 1393 O O . TYR A 1 177 ? -13.896 -5.979 16.815 1.00 90.75 177 TYR A O 1
ATOM 1401 N N . GLY A 1 178 ? -13.886 -3.869 16.075 1.00 83.81 178 GLY A N 1
ATOM 1402 C CA . GLY A 1 178 ? -12.886 -3.406 17.029 1.00 83.81 178 GLY A CA 1
ATOM 1403 C C . GLY A 1 178 ? -13.428 -3.291 18.459 1.00 83.81 178 GLY A C 1
ATOM 1404 O O . GLY A 1 178 ? -14.624 -3.468 18.704 1.00 83.81 178 GLY A O 1
ATOM 1405 N N . PRO A 1 179 ? -12.554 -2.980 19.432 1.00 77.19 179 PRO A N 1
ATOM 1406 C CA . PRO A 1 179 ? -12.949 -2.876 20.831 1.00 77.19 179 PRO A CA 1
ATOM 1407 C C . PRO A 1 179 ? -14.077 -1.853 21.018 1.00 77.19 179 PRO A C 1
ATOM 1409 O O . PRO A 1 179 ? -13.990 -0.722 20.536 1.00 77.19 179 PRO A O 1
ATOM 1412 N N . GLY A 1 180 ? -15.131 -2.239 21.743 1.00 72.19 180 GLY A N 1
ATOM 1413 C CA . GLY A 1 180 ? -16.221 -1.329 22.092 1.00 72.19 180 GLY A CA 1
ATOM 1414 C C . GLY A 1 180 ? -15.731 -0.146 22.935 1.00 72.19 180 GLY A C 1
ATOM 1415 O O . GLY A 1 180 ? -14.731 -0.244 23.648 1.00 72.19 180 GLY A O 1
ATOM 1416 N N . ALA A 1 181 ? -16.448 0.979 22.884 1.00 58.38 181 ALA A N 1
ATOM 1417 C CA . ALA A 1 181 ? -16.135 2.143 23.711 1.00 58.38 181 ALA A CA 1
ATOM 1418 C C . ALA A 1 181 ? -16.114 1.751 25.204 1.00 58.38 181 ALA A C 1
ATOM 1420 O O . ALA A 1 181 ? -17.134 1.343 25.754 1.00 58.38 181 ALA A O 1
ATOM 1421 N N . GLY A 1 182 ? -14.947 1.861 25.848 1.00 59.00 182 GLY A N 1
ATOM 1422 C CA . GLY A 1 182 ? -14.747 1.477 27.251 1.00 59.00 182 GLY A CA 1
ATOM 1423 C C . GLY A 1 182 ? -14.173 0.074 27.479 1.00 59.00 182 GLY A C 1
ATOM 1424 O O . GLY A 1 182 ? -13.978 -0.308 28.632 1.00 59.00 182 GLY A O 1
ATOM 1425 N N . ALA A 1 183 ? -13.854 -0.685 26.425 1.00 60.47 183 ALA A N 1
ATOM 1426 C CA . ALA A 1 183 ? -12.920 -1.797 26.557 1.00 60.47 183 ALA A CA 1
ATOM 1427 C C . ALA A 1 183 ? -11.574 -1.224 27.041 1.00 60.47 183 ALA A C 1
ATOM 1429 O O . ALA A 1 183 ? -11.069 -0.274 26.445 1.00 60.47 183 ALA A O 1
ATOM 1430 N N . GLY A 1 184 ? -11.030 -1.742 28.149 1.00 61.34 184 GLY A N 1
ATOM 1431 C CA . GLY A 1 184 ? -9.683 -1.376 28.615 1.00 61.34 184 GLY A CA 1
ATOM 1432 C C . GLY A 1 184 ? -8.608 -1.698 27.567 1.00 61.34 184 GLY A C 1
ATOM 1433 O O . GLY A 1 184 ? -8.938 -2.121 26.463 1.00 61.34 184 GLY A O 1
ATOM 1434 N N . ASP A 1 185 ? -7.325 -1.568 27.915 1.00 66.50 185 ASP A N 1
ATOM 1435 C CA . ASP A 1 185 ? -6.164 -1.668 26.998 1.00 66.50 185 ASP A CA 1
ATOM 1436 C C . ASP A 1 185 ? -5.983 -3.021 26.249 1.00 66.50 185 ASP A C 1
ATOM 1438 O O . ASP A 1 185 ? -4.943 -3.275 25.642 1.00 66.50 185 ASP A O 1
ATOM 1442 N N . GLY A 1 186 ? -6.988 -3.900 26.254 1.00 61.81 186 GLY A N 1
ATOM 1443 C CA . GLY A 1 186 ? -6.939 -5.255 25.728 1.00 61.81 186 GLY A CA 1
ATOM 1444 C C . GLY A 1 186 ? -6.139 -6.184 26.639 1.00 61.81 186 GLY A C 1
ATOM 1445 O O . GLY A 1 186 ? -5.532 -5.772 27.629 1.00 61.81 186 GLY A O 1
ATOM 1446 N N . ALA A 1 187 ? -6.135 -7.476 26.318 1.00 64.81 187 ALA A N 1
ATOM 1447 C CA . ALA A 1 187 ? -5.141 -8.378 26.883 1.00 64.81 187 ALA A CA 1
ATOM 1448 C C . ALA A 1 187 ? -3.790 -8.058 26.227 1.00 64.81 187 ALA A C 1
ATOM 1450 O O . ALA A 1 187 ? -3.659 -8.139 25.006 1.00 64.81 187 ALA A O 1
ATOM 1451 N N . GLY A 1 188 ? -2.788 -7.671 27.019 1.00 61.56 188 GLY A N 1
ATOM 1452 C CA . GLY A 1 188 ? -1.458 -7.371 26.494 1.00 61.56 188 GLY A CA 1
ATOM 1453 C C . GLY A 1 188 ? -0.859 -8.581 25.773 1.00 61.56 188 GLY A C 1
ATOM 1454 O O . GLY A 1 188 ? -0.730 -9.656 26.359 1.00 61.56 188 GLY A O 1
ATOM 1455 N N . ILE A 1 189 ? -0.464 -8.411 24.510 1.00 67.62 189 ILE A N 1
ATOM 1456 C CA . ILE A 1 189 ? 0.286 -9.435 23.777 1.00 67.62 189 ILE A CA 1
ATOM 1457 C C . ILE A 1 189 ? 1.748 -9.361 24.226 1.00 67.62 189 ILE A C 1
ATOM 1459 O O . ILE A 1 189 ? 2.484 -8.437 23.877 1.00 67.62 189 ILE A O 1
ATOM 1463 N N . GLY A 1 190 ? 2.180 -10.342 25.018 1.00 65.06 190 GLY A N 1
ATOM 1464 C CA . GLY A 1 190 ? 3.578 -10.489 25.415 1.00 65.06 190 GLY A CA 1
ATOM 1465 C C . GLY A 1 190 ? 4.413 -11.092 24.286 1.00 65.06 190 GLY A C 1
ATOM 1466 O O . GLY A 1 190 ? 4.391 -12.303 24.081 1.00 65.06 190 GLY A O 1
ATOM 1467 N N . VAL A 1 191 ? 5.186 -10.271 23.573 1.00 68.56 191 VAL A N 1
ATOM 1468 C CA . VAL A 1 191 ? 6.143 -10.763 22.569 1.00 68.56 191 VAL A CA 1
ATOM 1469 C C . VAL A 1 191 ? 7.460 -11.119 23.256 1.00 68.56 191 VAL A C 1
ATOM 1471 O O . VAL A 1 191 ? 8.182 -10.246 23.736 1.00 68.56 191 VAL A O 1
ATOM 1474 N N . ARG A 1 192 ? 7.796 -12.413 23.294 1.00 82.25 192 ARG A N 1
ATOM 1475 C CA . ARG A 1 192 ? 9.090 -12.901 23.790 1.00 82.25 192 ARG A CA 1
ATOM 1476 C C . ARG A 1 192 ? 9.988 -13.278 22.617 1.00 82.25 192 ARG A C 1
ATOM 1478 O O . ARG A 1 192 ? 9.788 -14.319 21.999 1.00 82.25 192 ARG A O 1
ATOM 1485 N N . TYR A 1 193 ? 11.012 -12.468 22.363 1.00 75.69 193 TYR A N 1
ATOM 1486 C CA . TYR A 1 193 ? 12.074 -12.821 21.424 1.00 75.69 193 TYR A CA 1
ATOM 1487 C C . TYR A 1 193 ? 12.948 -13.912 22.038 1.00 75.69 193 TYR A C 1
ATOM 1489 O O . TYR A 1 193 ? 13.614 -13.698 23.053 1.00 75.69 193 TYR A O 1
ATOM 1497 N N . LEU A 1 194 ? 12.920 -15.098 21.440 1.00 82.62 194 LEU A N 1
ATOM 1498 C CA . LEU A 1 194 ? 13.855 -16.164 21.771 1.00 82.62 194 LEU A CA 1
ATOM 1499 C C . LEU A 1 194 ? 15.133 -15.998 20.939 1.00 82.62 194 LEU A C 1
ATOM 1501 O O . LEU A 1 194 ? 15.068 -15.445 19.838 1.00 82.62 194 LEU A O 1
ATOM 1505 N N . PRO A 1 195 ? 16.291 -16.476 21.428 1.00 82.12 195 PRO A N 1
ATOM 1506 C CA . PRO A 1 195 ? 17.490 -16.553 20.607 1.00 82.12 195 PRO A CA 1
ATOM 1507 C C . PRO A 1 195 ? 17.183 -17.313 19.308 1.00 82.12 195 PRO A C 1
ATOM 1509 O O . PRO A 1 195 ? 16.491 -18.337 19.372 1.00 82.12 195 PRO A O 1
ATOM 1512 N N . PRO A 1 196 ? 17.673 -16.845 18.146 1.00 74.00 196 PRO A N 1
ATOM 1513 C CA . PRO A 1 196 ? 17.508 -17.581 16.904 1.00 74.00 196 PRO A CA 1
ATOM 1514 C C . PRO A 1 196 ? 18.096 -18.979 17.091 1.00 74.00 196 PRO A C 1
ATOM 1516 O O . PRO A 1 196 ? 19.225 -19.136 17.562 1.00 74.00 196 PRO A O 1
ATOM 1519 N N . GLN A 1 197 ? 17.314 -20.004 16.762 1.00 78.94 197 GLN A N 1
ATOM 1520 C CA . GLN A 1 197 ? 17.840 -21.361 16.746 1.00 78.94 197 GLN A CA 1
ATOM 1521 C C . GLN A 1 197 ? 18.909 -21.440 15.655 1.00 78.94 197 GLN A C 1
ATOM 1523 O O . GLN A 1 197 ? 18.762 -20.827 14.595 1.00 78.94 197 GLN A O 1
ATOM 1528 N N . ALA A 1 198 ? 19.993 -22.177 15.916 1.00 75.19 198 ALA A N 1
ATOM 1529 C CA . ALA A 1 198 ? 20.979 -22.450 14.880 1.00 75.19 198 ALA A CA 1
ATOM 1530 C C . ALA A 1 198 ? 20.244 -23.024 13.658 1.00 75.19 198 ALA A C 1
ATOM 1532 O O . ALA A 1 198 ? 19.373 -23.879 13.856 1.00 75.19 198 ALA A O 1
ATOM 1533 N N . PRO A 1 199 ? 20.547 -22.562 12.429 1.00 67.06 199 PRO A N 1
ATOM 1534 C CA . PRO A 1 199 ? 19.890 -23.072 11.239 1.00 67.06 199 PRO A CA 1
ATOM 1535 C C . PRO A 1 199 ? 20.031 -24.589 11.250 1.00 67.06 199 PRO A C 1
ATOM 1537 O O . PRO A 1 199 ? 21.142 -25.126 11.200 1.00 67.06 199 PRO A O 1
ATOM 1540 N N . GLN A 1 200 ? 18.902 -25.283 11.385 1.00 65.56 200 GLN A N 1
ATOM 1541 C CA . GLN A 1 200 ? 18.876 -26.720 11.211 1.00 65.56 200 GLN A CA 1
ATOM 1542 C C . GLN A 1 200 ? 19.229 -26.913 9.745 1.00 65.56 200 GLN A C 1
ATOM 1544 O O . GLN A 1 200 ? 18.451 -26.532 8.872 1.00 65.56 200 GLN A O 1
ATOM 1549 N N . ARG A 1 201 ? 20.449 -27.390 9.464 1.00 61.44 201 ARG A N 1
ATOM 1550 C CA . ARG A 1 201 ? 20.813 -27.822 8.115 1.00 61.44 201 ARG A CA 1
ATOM 1551 C C . ARG A 1 201 ? 19.678 -28.728 7.660 1.00 61.44 201 ARG A C 1
ATOM 1553 O O . ARG A 1 201 ? 19.505 -29.794 8.248 1.00 61.44 201 ARG A O 1
ATOM 1560 N N . ALA A 1 202 ? 18.903 -28.282 6.671 1.00 57.31 202 ALA A N 1
ATOM 1561 C CA . ALA A 1 202 ? 18.001 -29.163 5.960 1.00 57.31 202 ALA A CA 1
ATOM 1562 C C . ALA A 1 202 ? 18.859 -30.359 5.549 1.00 57.31 202 ALA A C 1
ATOM 1564 O O . ALA A 1 202 ? 19.900 -30.191 4.905 1.00 57.31 202 ALA A O 1
ATOM 1565 N N . LEU A 1 203 ? 18.515 -31.527 6.085 1.00 52.53 203 LEU A N 1
ATOM 1566 C CA . LEU A 1 203 ? 19.199 -32.768 5.778 1.00 52.53 203 LEU A CA 1
ATOM 1567 C C . LEU A 1 203 ? 19.217 -32.887 4.259 1.00 52.53 203 LEU A C 1
ATOM 1569 O O . LEU A 1 203 ? 18.166 -32.859 3.625 1.00 52.53 203 LEU A O 1
ATOM 1573 N N . ALA A 1 204 ? 20.422 -32.960 3.698 1.00 50.19 204 ALA A N 1
ATOM 1574 C CA . ALA A 1 204 ? 20.607 -33.432 2.343 1.00 50.19 204 ALA A CA 1
ATOM 1575 C C . ALA A 1 204 ? 19.926 -34.805 2.252 1.00 50.19 204 ALA A C 1
ATOM 1577 O O . ALA A 1 204 ? 20.349 -35.746 2.929 1.00 50.19 204 ALA A O 1
ATOM 1578 N N . ALA A 1 205 ? 18.854 -34.871 1.473 1.00 43.59 205 ALA A N 1
ATOM 1579 C CA . ALA A 1 205 ? 18.211 -36.087 1.008 1.00 43.59 205 ALA A CA 1
ATOM 1580 C C . ALA A 1 205 ? 18.038 -35.948 -0.504 1.00 43.59 205 ALA A C 1
ATOM 1582 O O . ALA A 1 205 ? 17.608 -34.853 -0.936 1.00 43.59 205 ALA A O 1
#

Sequence (205 aa):
MRPQTLLILVLMPGLALGAQPSGTAGLTAGEALFLRANVEFTLFHELGHMVIDELELPVLGTEEDAADRIAVIAMLLRRRARPAEEIIPWLFAVAGDWYTEWELGEGRHGGAAIPYWTRHPLEIQRFHNVVCLVFGSDPQTLEGLVDTELLPFPRAMSCEREYRLARRAVQWVVATYGPGAGAGDGAGIGVRYLPPQAPQRALAA

Solvent-accessible surface area (backbone atoms only — not comparable to full-atom values): 12583 Å² total; per-residue (Å²): 136,87,83,90,85,91,84,87,89,84,79,86,87,74,94,67,84,75,72,67,74,82,68,80,79,69,72,50,75,66,56,51,44,29,53,50,36,36,53,51,44,52,51,34,25,56,47,25,50,49,54,36,63,79,66,66,54,90,74,96,69,55,65,53,62,51,11,49,47,45,18,52,48,57,53,46,68,76,51,66,92,62,56,47,88,58,49,54,61,46,50,45,33,56,34,40,60,32,43,50,48,50,74,45,28,72,68,69,48,72,70,58,79,82,69,88,82,52,79,58,72,57,45,52,56,51,26,45,51,51,49,30,38,57,37,25,70,42,52,79,71,38,49,87,48,56,70,35,94,76,31,41,52,83,64,51,77,49,12,46,60,51,24,52,51,49,46,49,53,52,49,48,50,46,73,71,73,42,82,57,96,82,59,69,95,66,84,78,84,83,84,78,88,68,81,81,72,76,81,75,73,76,74,90,124